Protein AF-A0A941Z3W5-F1 (afdb_monomer)

Mean predicted aligned error: 13.13 Å

Foldseek 3Di:
DPPDQWDDLVRLLVVLLVVLVVDADFLQRSLVVSLVRGVVSGPPVVVPDDPDDDDDPDDDDDDDDDDDDDDDDDDDDDDDDDDDPDPPPPCVSVVSSVSSVVSSVVCVVVVSHDVVRVLVVLCVVLLLQAALQVSQVVQVVSVDGDDPVVSVVSVVCRLVSLLVNLCVVPVAQDPDPVVNVVSLVVRVVRVHDNVSSVVSNVVRVVCVVVVD

Solvent-accessible surface area (backbone atoms only — not comparable to full-atom values): 13121 Å² total; per-residue (Å²): 133,82,79,67,65,51,68,51,72,68,58,51,50,58,52,51,52,59,50,53,75,74,44,80,48,35,66,52,55,50,48,54,51,52,51,53,53,35,62,71,54,33,57,74,83,76,71,79,73,78,83,81,78,79,82,76,86,79,83,88,76,90,81,83,82,90,81,82,87,82,90,83,87,87,87,85,87,82,90,81,89,85,75,83,81,68,82,76,90,75,60,62,69,61,53,54,50,52,55,50,50,57,50,49,53,50,35,38,75,70,65,73,42,44,54,65,61,25,51,54,55,49,46,71,71,37,61,88,74,39,23,66,59,40,53,45,57,55,34,47,77,41,80,38,79,73,54,69,69,59,50,51,56,50,56,75,48,41,46,61,51,51,36,54,53,42,35,76,75,60,71,56,76,54,88,53,68,72,57,32,52,52,55,51,50,54,43,45,78,32,20,40,52,72,65,46,52,53,50,32,47,53,50,50,54,49,51,58,65,77,74,106

Structure (mmCIF, N/CA/C/O backbone):
data_AF-A0A941Z3W5-F1
#
_entry.id   AF-A0A941Z3W5-F1
#
loop_
_atom_site.group_PDB
_atom_site.id
_atom_site.type_symbol
_atom_site.label_atom_id
_atom_site.label_alt_id
_atom_site.label_comp_id
_atom_site.label_asym_id
_atom_site.label_entity_id
_atom_site.label_seq_id
_atom_site.pdbx_PDB_ins_code
_atom_site.Cartn_x
_atom_site.Cartn_y
_atom_site.Cartn_z
_atom_site.occupancy
_atom_site.B_iso_or_equiv
_atom_site.auth_seq_id
_atom_site.auth_comp_id
_atom_site.auth_asym_id
_atom_site.auth_atom_id
_atom_site.pdbx_PDB_model_num
AT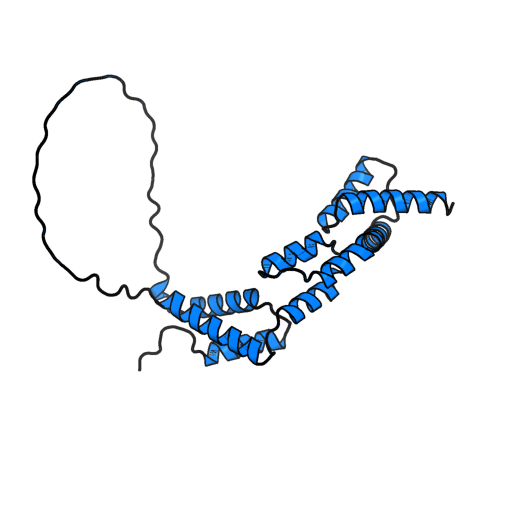OM 1 N N . MET A 1 1 ? 34.076 0.700 -33.602 1.00 39.75 1 MET A N 1
ATOM 2 C CA . MET A 1 1 ? 32.773 0.895 -32.930 1.00 39.75 1 MET A CA 1
ATOM 3 C C . MET A 1 1 ? 33.043 1.346 -31.506 1.00 39.75 1 MET A C 1
ATOM 5 O O . MET A 1 1 ? 33.583 0.562 -30.738 1.00 39.75 1 MET A O 1
ATOM 9 N N . LYS A 1 2 ? 32.787 2.619 -31.180 1.00 37.53 2 LYS A N 1
ATOM 10 C CA . LYS A 1 2 ? 32.868 3.102 -29.793 1.00 37.53 2 LYS A CA 1
ATOM 11 C C . LYS A 1 2 ? 31.700 2.473 -29.018 1.00 37.53 2 LYS A C 1
ATOM 13 O O . LYS A 1 2 ? 30.596 2.482 -29.563 1.00 37.53 2 LYS A O 1
ATOM 18 N N . PRO A 1 3 ? 31.904 1.896 -27.823 1.00 45.00 3 PRO A N 1
ATOM 19 C CA . PRO A 1 3 ? 30.780 1.467 -27.009 1.00 45.00 3 PRO A CA 1
ATOM 20 C C . PRO A 1 3 ? 30.008 2.725 -26.611 1.00 45.00 3 PRO A C 1
ATOM 22 O O . PRO A 1 3 ? 30.567 3.634 -25.999 1.00 45.00 3 PRO A O 1
ATOM 25 N N . SER A 1 4 ? 28.749 2.804 -27.031 1.00 53.12 4 SER A N 1
ATOM 26 C CA . SER A 1 4 ? 27.789 3.789 -26.543 1.00 53.12 4 SER A CA 1
ATOM 27 C C . SER A 1 4 ? 27.845 3.772 -25.017 1.00 53.12 4 SER A C 1
ATOM 29 O O . SER A 1 4 ? 27.804 2.696 -24.421 1.00 53.12 4 SER A O 1
ATOM 31 N N . GLY A 1 5 ? 28.002 4.938 -24.394 1.00 56.50 5 GLY A N 1
ATOM 32 C CA . GLY A 1 5 ? 28.231 5.100 -22.955 1.00 56.50 5 GLY A CA 1
ATOM 33 C C . GLY A 1 5 ? 27.022 4.769 -22.073 1.00 56.50 5 GLY A C 1
ATOM 34 O O . GLY A 1 5 ? 26.783 5.473 -21.105 1.00 56.50 5 GLY A O 1
ATOM 35 N N . GLY A 1 6 ? 26.253 3.728 -22.397 1.00 67.38 6 GLY A N 1
ATOM 36 C CA . GLY A 1 6 ? 25.048 3.312 -21.685 1.00 67.38 6 GLY A CA 1
ATOM 37 C C . GLY A 1 6 ? 24.833 1.797 -21.736 1.00 67.38 6 GLY A C 1
ATOM 38 O O . GLY A 1 6 ? 25.537 1.058 -22.431 1.00 67.38 6 GLY A O 1
ATOM 39 N N . LEU A 1 7 ? 23.855 1.306 -20.971 1.00 79.81 7 LEU A N 1
ATOM 40 C CA . LEU A 1 7 ? 23.517 -0.120 -20.954 1.00 79.81 7 LEU A CA 1
ATOM 41 C C . LEU A 1 7 ? 22.879 -0.551 -22.272 1.00 79.81 7 LEU A C 1
ATOM 43 O O . LEU A 1 7 ? 21.896 0.026 -22.725 1.00 79.81 7 LEU A O 1
ATOM 47 N N . SER A 1 8 ? 23.356 -1.662 -22.828 1.00 88.31 8 SER A N 1
ATOM 48 C CA . SER A 1 8 ? 22.686 -2.295 -23.964 1.00 88.31 8 SER A CA 1
ATOM 49 C C . SER A 1 8 ? 21.298 -2.829 -23.580 1.00 88.31 8 SER A C 1
ATOM 51 O O . SER A 1 8 ? 21.049 -3.245 -22.442 1.00 88.31 8 SER A O 1
ATOM 53 N N . ARG A 1 9 ? 20.400 -2.928 -24.568 1.00 88.38 9 ARG A N 1
ATOM 54 C CA . ARG A 1 9 ? 19.061 -3.527 -24.414 1.00 88.38 9 ARG A CA 1
ATOM 55 C C . ARG A 1 9 ? 19.102 -4.917 -23.766 1.00 88.38 9 ARG A C 1
ATOM 57 O O . ARG A 1 9 ? 18.281 -5.215 -22.902 1.00 88.38 9 ARG A O 1
ATOM 64 N N . LEU A 1 10 ? 20.074 -5.750 -24.147 1.00 90.38 10 LEU A N 1
ATOM 65 C CA . LEU A 1 10 ? 20.259 -7.090 -23.577 1.00 90.38 10 LEU A CA 1
ATOM 66 C C . LEU A 1 10 ? 20.617 -7.033 -22.084 1.00 90.38 10 LEU A C 1
ATOM 68 O O . LEU A 1 10 ? 20.105 -7.826 -21.295 1.00 90.38 10 LEU A O 1
ATOM 72 N N . GLN A 1 11 ? 21.444 -6.069 -21.668 1.00 91.38 11 GLN A N 1
ATOM 73 C CA . GLN A 1 11 ? 21.790 -5.873 -20.256 1.00 91.38 11 GLN A CA 1
ATOM 74 C C . GLN A 1 11 ? 20.595 -5.377 -19.429 1.00 91.38 11 GLN A C 1
ATOM 76 O O . GLN A 1 11 ? 20.405 -5.844 -18.301 1.00 91.38 11 GLN A O 1
ATOM 81 N N . LEU A 1 12 ? 19.772 -4.474 -19.979 1.00 93.12 12 LEU A N 1
ATOM 82 C CA . LEU A 1 12 ? 18.521 -4.031 -19.349 1.00 93.12 12 LEU A CA 1
ATOM 83 C C . LEU A 1 12 ? 17.534 -5.196 -19.194 1.00 93.12 12 LEU A C 1
ATOM 85 O O . LEU A 1 12 ? 17.011 -5.414 -18.101 1.00 93.12 12 LEU A O 1
ATOM 89 N N . GLN A 1 13 ? 17.349 -5.998 -20.246 1.00 94.75 13 GLN A N 1
ATOM 90 C CA . GLN A 1 13 ? 16.472 -7.168 -20.219 1.00 94.75 13 GLN A CA 1
ATOM 91 C C . GLN A 1 13 ? 16.934 -8.201 -19.184 1.00 94.75 13 GLN A C 1
ATOM 93 O O . GLN A 1 13 ? 16.138 -8.638 -18.354 1.00 94.75 13 GLN A O 1
ATOM 98 N N . ALA A 1 14 ? 18.225 -8.545 -19.159 1.00 95.06 14 ALA A N 1
ATOM 99 C CA . ALA A 1 14 ? 18.764 -9.483 -18.177 1.00 95.06 14 ALA A CA 1
ATOM 100 C C . ALA A 1 14 ? 18.564 -8.994 -16.730 1.00 95.06 14 ALA A C 1
ATOM 102 O O . ALA A 1 14 ? 18.294 -9.794 -15.835 1.00 95.06 14 ALA A O 1
ATOM 103 N N . ARG A 1 15 ? 18.682 -7.681 -16.480 1.00 95.88 15 ARG A N 1
ATOM 104 C CA . ARG A 1 15 ? 18.385 -7.078 -15.168 1.00 95.88 15 ARG A CA 1
ATOM 105 C C . ARG A 1 15 ? 16.904 -7.171 -14.815 1.00 95.88 15 ARG A C 1
ATOM 107 O O . ARG A 1 15 ? 16.589 -7.608 -13.710 1.00 95.88 15 ARG A O 1
ATOM 114 N N . ALA A 1 16 ? 16.021 -6.808 -15.743 1.00 96.50 16 ALA A N 1
ATOM 115 C CA . ALA A 1 16 ? 14.577 -6.862 -15.537 1.00 96.50 16 ALA A CA 1
ATOM 116 C C . ALA A 1 16 ? 14.110 -8.280 -15.179 1.00 96.50 16 ALA A C 1
ATOM 118 O O . ALA A 1 16 ? 13.429 -8.466 -14.172 1.00 96.50 16 ALA A O 1
ATOM 119 N N . LEU A 1 17 ? 14.557 -9.287 -15.936 1.00 97.06 17 LEU A N 1
ATOM 120 C CA . LEU A 1 17 ? 14.211 -10.689 -15.687 1.00 97.06 17 LEU A CA 1
ATOM 121 C C . LEU A 1 17 ? 14.692 -11.174 -14.314 1.00 97.06 17 LEU A C 1
ATOM 123 O O . LEU A 1 17 ? 13.946 -11.852 -13.613 1.00 97.06 17 LEU A O 1
ATOM 127 N N . ARG A 1 18 ? 15.895 -10.776 -13.872 1.00 97.00 18 ARG A N 1
ATOM 128 C CA . ARG A 1 18 ? 16.380 -11.115 -12.521 1.00 97.00 18 ARG A CA 1
ATOM 129 C C . ARG A 1 18 ? 15.506 -10.544 -11.409 1.00 97.00 18 ARG A C 1
ATOM 131 O O . ARG A 1 18 ? 15.395 -11.174 -10.362 1.00 97.00 18 ARG A O 1
ATOM 138 N N . TRP A 1 19 ? 14.935 -9.355 -11.592 1.00 96.25 19 TRP A N 1
ATOM 139 C CA . TRP A 1 19 ? 14.027 -8.761 -10.609 1.00 96.25 19 TRP A CA 1
ATOM 140 C C . TRP A 1 19 ? 12.652 -9.430 -10.630 1.00 96.25 19 TRP A C 1
ATOM 142 O O . TRP A 1 19 ? 12.163 -9.830 -9.575 1.00 96.25 19 TRP A O 1
ATOM 152 N N . LEU A 1 20 ? 12.080 -9.630 -11.820 1.00 96.25 20 LEU A N 1
ATOM 153 C CA . LEU A 1 20 ? 10.784 -10.294 -11.992 1.00 96.25 20 LEU A CA 1
ATOM 154 C C . LEU A 1 20 ? 10.786 -11.740 -11.478 1.00 96.25 20 LEU A C 1
ATOM 156 O O . LEU A 1 20 ? 9.781 -12.198 -10.950 1.00 96.25 20 LEU A O 1
ATOM 160 N N . ALA A 1 21 ? 11.924 -12.435 -11.546 1.00 95.88 21 ALA A N 1
ATOM 161 C CA . ALA A 1 21 ? 12.066 -13.780 -10.991 1.00 95.88 21 ALA A CA 1
ATOM 162 C C . ALA A 1 21 ? 11.955 -13.839 -9.455 1.00 95.88 21 ALA A C 1
ATOM 164 O O . ALA A 1 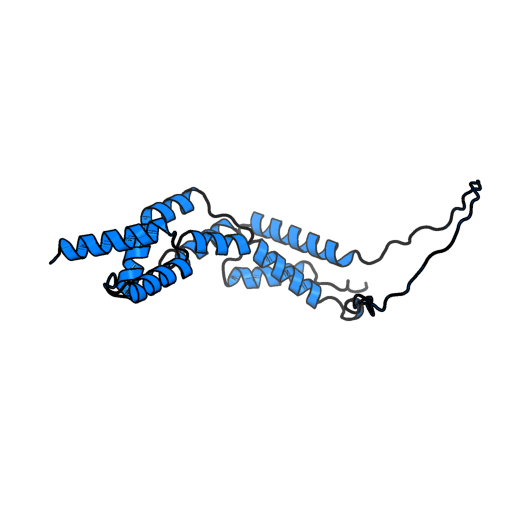21 ? 11.712 -14.906 -8.900 1.00 95.88 21 ALA A O 1
ATOM 165 N N . GLN A 1 22 ? 12.164 -12.720 -8.753 1.00 94.31 22 GLN A N 1
ATOM 166 C CA . GLN A 1 22 ? 12.165 -12.687 -7.287 1.00 94.31 22 GLN A CA 1
ATOM 167 C C . GLN A 1 22 ? 10.812 -12.281 -6.706 1.00 94.31 22 GLN A C 1
ATOM 169 O O . GLN A 1 22 ? 10.442 -12.754 -5.630 1.00 94.31 22 GLN A O 1
ATOM 174 N N . ARG A 1 23 ? 10.105 -11.349 -7.357 1.00 94.25 23 ARG A N 1
ATOM 175 C CA . ARG A 1 23 ? 8.816 -10.828 -6.887 1.00 94.25 23 ARG A CA 1
ATOM 176 C C . ARG A 1 23 ? 8.054 -10.092 -7.983 1.00 94.25 23 ARG A C 1
ATOM 178 O O . ARG A 1 23 ? 8.637 -9.627 -8.958 1.00 94.25 23 ARG A O 1
ATOM 185 N N . GLU A 1 24 ? 6.768 -9.865 -7.726 1.00 95.06 24 GLU A N 1
ATOM 186 C CA . GLU A 1 24 ? 5.954 -8.950 -8.525 1.00 95.06 24 GLU A CA 1
ATOM 187 C C . GLU A 1 24 ? 6.460 -7.503 -8.396 1.00 95.06 24 GLU A C 1
ATOM 189 O O . GLU A 1 24 ? 6.711 -6.997 -7.290 1.00 95.06 24 GLU A O 1
ATOM 194 N N . HIS A 1 25 ? 6.551 -6.825 -9.538 1.00 96.56 25 HIS A N 1
ATOM 195 C CA . HIS A 1 25 ? 6.930 -5.421 -9.673 1.00 96.56 25 HIS A CA 1
ATOM 196 C C . HIS A 1 25 ? 5.839 -4.656 -10.420 1.00 96.56 25 HIS A C 1
ATOM 198 O O . HIS A 1 25 ? 5.245 -5.205 -11.344 1.00 96.56 25 HIS A O 1
ATOM 204 N N . SER A 1 26 ? 5.601 -3.394 -10.048 1.00 97.44 26 SER A N 1
ATOM 205 C CA . SER A 1 26 ? 4.800 -2.502 -10.892 1.00 97.44 26 SER A CA 1
ATOM 206 C C . SER A 1 26 ? 5.645 -1.984 -12.050 1.00 97.44 26 SER A C 1
ATOM 208 O O . SER A 1 26 ? 6.875 -1.885 -11.932 1.00 97.44 26 SER A O 1
ATOM 210 N N . ARG A 1 27 ? 4.997 -1.584 -13.148 1.00 97.69 27 ARG A N 1
ATOM 211 C CA . ARG A 1 27 ? 5.673 -0.928 -14.276 1.00 97.69 27 ARG A CA 1
ATOM 212 C C . ARG A 1 27 ? 6.490 0.272 -13.813 1.00 97.69 27 ARG A C 1
ATOM 214 O O . ARG A 1 27 ? 7.664 0.383 -14.161 1.00 97.69 27 ARG A O 1
ATOM 221 N N . HIS A 1 28 ? 5.905 1.119 -12.970 1.00 97.62 28 HIS A N 1
ATOM 222 C CA . HIS A 1 28 ? 6.576 2.297 -12.423 1.00 97.62 28 HIS A CA 1
ATOM 223 C C . HIS A 1 28 ? 7.830 1.942 -11.605 1.00 97.62 28 HIS A C 1
ATOM 225 O O . HIS A 1 28 ? 8.889 2.538 -11.801 1.00 97.62 28 HIS A O 1
ATOM 231 N N . GLU A 1 29 ? 7.745 0.939 -10.720 1.00 96.88 29 GLU A N 1
ATOM 232 C CA . GLU A 1 29 ? 8.889 0.507 -9.906 1.00 96.88 29 GLU A CA 1
ATOM 233 C C . GLU A 1 29 ? 10.020 -0.038 -10.787 1.00 96.88 29 GLU A C 1
ATOM 235 O O . GLU A 1 29 ? 11.193 0.282 -10.570 1.00 96.88 29 GLU A O 1
ATOM 240 N N . LEU A 1 30 ? 9.676 -0.864 -11.778 1.00 97.00 30 LEU A N 1
ATOM 241 C CA . LEU A 1 30 ? 10.653 -1.474 -12.669 1.00 97.00 30 LEU A CA 1
ATOM 242 C C . LEU A 1 30 ? 11.317 -0.425 -13.573 1.00 97.00 30 LEU A C 1
ATOM 244 O O . LEU A 1 30 ? 12.540 -0.440 -13.712 1.00 97.00 30 LEU A O 1
ATOM 248 N N . ARG A 1 31 ? 10.541 0.536 -14.094 1.00 97.12 31 ARG A N 1
ATOM 249 C CA . ARG A 1 31 ? 11.038 1.683 -14.866 1.00 97.12 31 ARG A CA 1
ATOM 250 C C . ARG A 1 31 ? 12.061 2.490 -14.077 1.00 97.12 31 ARG A C 1
ATOM 252 O O . ARG A 1 31 ? 13.187 2.663 -14.536 1.00 97.12 31 ARG A O 1
ATOM 259 N N . ALA A 1 32 ? 11.703 2.923 -12.867 1.00 95.81 32 ALA A N 1
ATOM 260 C CA . ALA A 1 32 ? 12.582 3.723 -12.016 1.00 95.81 32 ALA A CA 1
ATOM 261 C C . ALA A 1 32 ? 13.903 2.998 -11.709 1.00 95.81 32 ALA A C 1
ATOM 263 O O . ALA A 1 32 ? 14.979 3.596 -11.732 1.00 95.81 32 ALA A O 1
ATOM 264 N N . LYS A 1 33 ? 13.842 1.684 -11.467 1.00 95.56 33 LYS A N 1
ATOM 265 C CA . LYS A 1 33 ? 15.033 0.863 -11.223 1.00 95.56 33 LYS A CA 1
ATOM 266 C C . LYS A 1 33 ? 15.924 0.716 -12.451 1.00 95.56 33 LYS A C 1
ATOM 268 O O . LYS A 1 33 ? 17.145 0.780 -12.312 1.00 95.56 33 LYS A O 1
ATOM 273 N N . LEU A 1 34 ? 15.338 0.497 -13.627 1.00 95.44 34 LEU A N 1
ATOM 274 C CA . LEU A 1 34 ? 16.088 0.369 -14.877 1.00 95.44 34 LEU A CA 1
ATOM 275 C C . LEU A 1 34 ? 16.751 1.693 -15.262 1.00 95.44 34 LEU A C 1
ATOM 277 O O . LEU A 1 34 ? 17.939 1.689 -15.565 1.00 95.44 34 LEU A O 1
ATOM 281 N N . LEU A 1 35 ? 16.033 2.813 -15.141 1.00 94.00 35 LEU A N 1
ATOM 282 C CA . LEU A 1 35 ? 16.574 4.156 -15.368 1.00 94.00 35 LEU A CA 1
ATOM 283 C C . LEU A 1 35 ? 17.727 4.479 -14.418 1.00 94.00 35 LEU A C 1
ATOM 285 O O . LEU A 1 35 ? 18.791 4.900 -14.858 1.00 94.00 35 LEU A O 1
ATOM 289 N N . ARG A 1 36 ? 17.568 4.196 -13.118 1.00 92.25 36 ARG A N 1
ATOM 290 C CA . ARG A 1 36 ? 18.656 4.369 -12.145 1.00 92.25 36 ARG A CA 1
ATOM 291 C C . ARG A 1 36 ? 19.875 3.515 -12.494 1.00 92.25 36 ARG A C 1
ATOM 293 O O . ARG A 1 36 ? 21.005 3.956 -12.312 1.00 92.25 36 ARG A O 1
ATOM 300 N N . ALA A 1 37 ? 19.661 2.289 -12.971 1.00 89.62 37 ALA A N 1
ATOM 301 C CA . ALA A 1 37 ? 20.749 1.408 -13.375 1.00 89.62 37 ALA A CA 1
ATOM 302 C C . ALA A 1 37 ? 21.443 1.879 -14.664 1.00 89.62 37 ALA A C 1
ATOM 304 O O . ALA A 1 37 ? 22.651 1.681 -14.778 1.00 89.62 37 ALA A O 1
ATOM 305 N N . ALA A 1 38 ? 20.700 2.465 -15.609 1.00 88.38 38 ALA A N 1
ATOM 306 C CA . ALA A 1 38 ? 21.239 3.068 -16.827 1.00 88.38 38 ALA A CA 1
ATOM 307 C C . ALA A 1 38 ? 22.083 4.305 -16.501 1.00 88.38 38 ALA A C 1
ATOM 309 O O . ALA A 1 38 ? 23.256 4.339 -16.859 1.00 88.38 38 ALA A O 1
ATOM 310 N N . ALA A 1 39 ? 21.548 5.223 -15.690 1.00 85.50 39 ALA A N 1
ATOM 311 C CA . ALA A 1 39 ? 22.267 6.410 -15.230 1.00 85.50 39 ALA A CA 1
ATOM 312 C C . ALA A 1 39 ? 23.554 6.059 -14.463 1.00 85.50 39 ALA A C 1
ATOM 314 O O . ALA A 1 39 ? 24.592 6.668 -14.681 1.00 85.50 39 ALA A O 1
ATOM 315 N N . ALA A 1 40 ? 23.528 5.029 -13.609 1.00 84.56 40 ALA A N 1
ATOM 316 C CA . ALA A 1 40 ? 24.718 4.579 -12.879 1.00 84.56 40 ALA A CA 1
ATOM 317 C C . ALA A 1 40 ? 25.788 3.912 -13.767 1.00 84.56 40 ALA A C 1
ATOM 319 O O . ALA A 1 40 ? 26.920 3.733 -13.325 1.00 84.56 40 ALA A O 1
ATOM 320 N N . ALA A 1 41 ? 25.426 3.483 -14.977 1.00 77.69 41 ALA A N 1
ATOM 321 C CA . ALA A 1 41 ? 26.351 2.908 -15.949 1.00 77.69 41 ALA A CA 1
ATOM 322 C C . ALA A 1 41 ? 26.878 3.948 -16.951 1.00 77.69 41 ALA A C 1
ATOM 324 O O . ALA A 1 41 ? 27.794 3.625 -17.710 1.00 77.69 41 ALA A O 1
ATOM 325 N N . ALA A 1 42 ? 26.313 5.161 -16.955 1.00 68.62 42 ALA A N 1
ATOM 326 C CA . ALA A 1 42 ? 26.804 6.261 -17.766 1.00 68.62 42 ALA A CA 1
ATOM 327 C C . ALA A 1 42 ? 28.222 6.658 -17.316 1.00 68.62 42 ALA A C 1
ATOM 329 O O . ALA A 1 42 ? 28.531 6.607 -16.119 1.00 68.62 42 ALA A O 1
ATOM 330 N N . PRO A 1 43 ? 29.120 7.022 -18.248 1.00 61.84 43 PRO A N 1
ATOM 331 C CA . PRO A 1 43 ? 30.471 7.426 -17.898 1.00 61.84 43 PRO A CA 1
ATOM 332 C C . PRO A 1 43 ? 30.434 8.645 -16.970 1.00 61.84 43 PRO A C 1
ATOM 334 O O . PRO A 1 43 ? 29.776 9.642 -17.256 1.00 61.84 43 PRO A O 1
ATOM 337 N N . ILE A 1 44 ? 31.204 8.571 -15.880 1.00 56.50 44 ILE A N 1
ATOM 338 C CA . ILE A 1 44 ? 31.279 9.569 -14.793 1.00 56.50 44 ILE A CA 1
ATOM 339 C C . ILE A 1 44 ? 31.589 10.989 -15.321 1.00 56.50 44 ILE A C 1
ATOM 341 O O . ILE A 1 44 ? 31.235 11.976 -14.683 1.00 56.50 44 ILE A O 1
ATOM 345 N N . ALA A 1 45 ? 32.181 11.101 -16.517 1.00 53.78 45 ALA A N 1
ATOM 346 C CA . ALA A 1 45 ? 32.469 12.367 -17.193 1.00 53.78 45 ALA A CA 1
ATOM 347 C C . ALA A 1 45 ? 31.225 13.239 -17.476 1.00 53.78 45 ALA A C 1
ATOM 349 O O . ALA A 1 45 ? 31.362 14.454 -17.546 1.00 53.78 45 ALA A O 1
ATOM 350 N N . ALA A 1 46 ? 30.025 12.657 -17.595 1.00 51.59 46 ALA A N 1
ATOM 351 C CA . ALA A 1 46 ? 28.783 13.399 -17.851 1.00 51.59 46 ALA A CA 1
ATOM 352 C C . ALA A 1 46 ? 28.072 13.899 -16.572 1.00 51.59 46 ALA A C 1
ATOM 354 O O . ALA A 1 46 ? 27.091 14.629 -16.661 1.00 51.59 46 ALA A O 1
ATOM 355 N N . CYS A 1 47 ? 28.536 13.521 -15.373 1.00 45.06 47 CYS A N 1
ATOM 356 C CA . CYS A 1 47 ? 27.888 13.890 -14.104 1.00 45.06 47 CYS A CA 1
ATOM 357 C C . CYS A 1 47 ? 28.434 15.180 -13.460 1.00 45.06 47 CYS A C 1
ATOM 359 O O . CYS A 1 47 ? 28.021 15.522 -12.354 1.00 45.06 47 CYS A O 1
ATOM 361 N N . ALA A 1 48 ? 29.334 15.909 -14.126 1.00 49.00 48 ALA A N 1
ATOM 362 C CA . ALA A 1 48 ? 29.843 17.198 -13.658 1.00 49.00 48 ALA A CA 1
ATOM 363 C C . ALA A 1 48 ? 29.047 18.371 -14.263 1.00 49.00 48 ALA A C 1
ATOM 365 O O . ALA A 1 48 ? 29.560 19.129 -15.078 1.00 49.00 48 ALA A O 1
ATOM 366 N N . HIS A 1 49 ? 27.792 18.534 -13.844 1.00 42.69 49 HIS A N 1
ATOM 367 C CA . HIS A 1 49 ? 27.106 19.825 -13.923 1.00 42.69 49 HIS A CA 1
ATOM 368 C C . HIS A 1 49 ? 26.526 20.136 -12.544 1.00 42.69 49 HIS A C 1
ATOM 370 O O . HIS A 1 49 ? 25.506 19.580 -12.138 1.00 42.69 49 HIS A O 1
ATOM 376 N N . VAL A 1 50 ? 27.240 20.973 -11.793 1.00 37.91 50 VAL A N 1
ATOM 377 C CA . VAL A 1 50 ? 26.718 21.609 -10.581 1.00 37.91 50 VAL A CA 1
ATOM 378 C C . VAL A 1 50 ? 25.906 22.814 -11.061 1.00 37.91 50 VAL A C 1
ATOM 380 O O . VAL A 1 50 ? 26.472 23.635 -11.787 1.00 37.91 50 VAL A O 1
ATOM 383 N N . PRO A 1 51 ? 24.611 22.942 -10.724 1.00 39.47 51 PRO A N 1
ATOM 384 C CA . PRO A 1 51 ? 23.898 24.179 -10.995 1.00 39.47 51 PRO A CA 1
ATOM 385 C C . PRO A 1 51 ? 24.546 25.277 -10.149 1.00 39.47 51 PRO A C 1
ATOM 387 O O . PRO A 1 51 ? 24.657 25.141 -8.933 1.00 39.47 51 PRO A O 1
ATOM 390 N N . ALA A 1 52 ? 25.024 26.329 -10.813 1.00 35.38 52 ALA A N 1
ATOM 391 C CA . ALA A 1 52 ? 25.530 27.522 -10.157 1.00 35.38 52 ALA A CA 1
ATOM 392 C C . ALA A 1 52 ? 24.403 28.127 -9.311 1.00 35.38 52 ALA A C 1
ATOM 394 O O . ALA A 1 52 ? 23.405 28.617 -9.841 1.00 35.38 52 ALA A O 1
ATOM 395 N N . GLU A 1 53 ? 24.552 28.041 -7.994 1.00 35.47 53 GLU A N 1
ATOM 396 C CA . GLU A 1 53 ? 23.784 28.838 -7.052 1.00 35.47 53 GLU A CA 1
ATOM 397 C C . GLU A 1 53 ? 24.163 30.301 -7.305 1.00 35.47 53 GLU A C 1
ATOM 399 O O . GLU A 1 53 ? 25.311 30.701 -7.127 1.00 35.47 53 GLU A O 1
ATOM 404 N N . ALA A 1 54 ? 23.208 31.081 -7.813 1.00 36.66 54 ALA A N 1
ATOM 405 C CA . ALA A 1 54 ? 23.308 32.528 -7.815 1.00 36.66 54 ALA A CA 1
ATOM 406 C C . ALA A 1 54 ? 23.106 32.992 -6.370 1.00 36.66 54 ALA A C 1
ATOM 408 O O . ALA A 1 54 ? 21.991 32.961 -5.845 1.00 36.66 54 ALA A O 1
ATOM 409 N N . GLU A 1 55 ? 24.211 33.363 -5.734 1.00 38.28 55 GLU A N 1
ATOM 410 C CA . GLU A 1 55 ? 24.243 34.133 -4.499 1.00 38.28 55 GLU A CA 1
ATOM 411 C C . GLU A 1 55 ? 23.409 35.408 -4.694 1.00 38.28 55 GLU A C 1
ATOM 413 O O . GLU A 1 55 ? 23.684 36.229 -5.570 1.00 38.28 55 GLU A O 1
ATOM 418 N N . ALA A 1 56 ? 22.351 35.546 -3.899 1.00 36.19 56 ALA A N 1
ATOM 419 C CA . ALA A 1 56 ? 21.680 36.813 -3.675 1.00 36.19 56 ALA A CA 1
ATOM 420 C C . ALA A 1 56 ? 22.046 37.255 -2.257 1.00 36.19 56 ALA A C 1
ATOM 422 O O . ALA A 1 56 ? 21.374 36.884 -1.293 1.00 36.19 56 ALA A O 1
ATOM 423 N N . ASP A 1 57 ? 23.135 38.015 -2.148 1.00 31.19 57 ASP A N 1
ATOM 424 C CA . ASP A 1 57 ? 23.380 38.870 -0.993 1.00 31.19 57 ASP A CA 1
ATOM 425 C C . ASP A 1 57 ? 22.265 39.919 -0.948 1.00 31.19 57 ASP A C 1
ATOM 427 O O . ASP A 1 57 ? 22.140 40.777 -1.824 1.00 31.19 57 ASP A O 1
ATOM 431 N N . ALA A 1 58 ? 21.411 39.800 0.062 1.00 35.53 58 ALA A N 1
ATOM 432 C CA . ALA A 1 58 ? 20.429 40.803 0.429 1.00 35.53 58 ALA A CA 1
ATOM 433 C C . ALA A 1 58 ? 20.904 41.479 1.719 1.00 35.53 58 ALA A C 1
ATOM 435 O O . ALA A 1 58 ? 20.416 41.160 2.802 1.00 35.53 58 ALA A O 1
ATOM 436 N N . ASP A 1 59 ? 21.849 42.409 1.587 1.00 32.22 59 ASP A N 1
ATOM 437 C CA . ASP A 1 59 ? 22.037 43.476 2.568 1.00 32.22 59 ASP A CA 1
ATOM 438 C C . ASP A 1 59 ? 21.062 44.604 2.216 1.00 32.22 59 ASP A C 1
ATOM 440 O O . ASP A 1 59 ? 21.178 45.282 1.195 1.00 32.22 59 ASP A O 1
ATOM 444 N N . ALA A 1 60 ? 20.037 44.742 3.053 1.00 35.97 60 ALA A N 1
ATOM 445 C CA . ALA A 1 60 ? 19.101 45.848 3.027 1.00 35.97 60 ALA A CA 1
ATOM 446 C C . ALA A 1 60 ? 19.596 46.916 4.005 1.00 35.97 60 ALA A C 1
ATOM 448 O O . ALA A 1 60 ? 19.307 46.833 5.197 1.00 35.97 60 ALA A O 1
ATOM 449 N N . ASP A 1 61 ? 20.293 47.921 3.482 1.00 31.33 61 ASP A 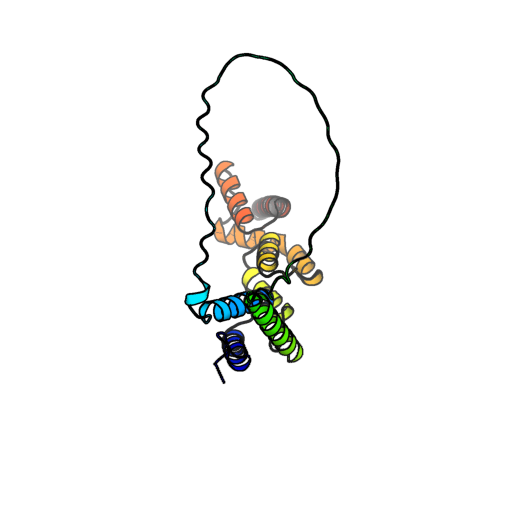N 1
ATOM 450 C CA . ASP A 1 61 ? 20.393 49.229 4.121 1.00 31.33 61 ASP A CA 1
ATOM 451 C C . ASP A 1 61 ? 19.779 50.284 3.198 1.00 31.33 61 ASP A C 1
ATOM 453 O O . ASP A 1 61 ? 19.981 50.305 1.984 1.00 31.33 61 ASP A O 1
ATOM 457 N N . ALA A 1 62 ? 18.908 51.079 3.808 1.00 34.53 62 ALA A N 1
ATOM 458 C CA . ALA A 1 62 ? 18.053 52.064 3.180 1.00 34.53 62 ALA A CA 1
ATOM 459 C C . ALA A 1 62 ? 18.856 53.281 2.721 1.00 34.53 62 ALA A C 1
ATOM 461 O O . ALA A 1 62 ? 19.673 53.785 3.487 1.00 34.53 62 ALA A O 1
ATOM 462 N N . ASP A 1 63 ? 18.518 53.823 1.549 1.00 27.77 63 ASP A N 1
ATOM 463 C CA . ASP A 1 63 ? 18.875 55.196 1.216 1.00 27.77 63 ASP A CA 1
ATOM 464 C C . ASP A 1 63 ? 17.662 56.030 0.812 1.00 27.77 63 ASP A C 1
ATOM 466 O O . ASP A 1 63 ? 16.701 55.574 0.185 1.00 27.77 63 ASP A O 1
ATOM 470 N N . ALA A 1 64 ? 17.734 57.262 1.292 1.00 34.12 64 ALA A N 1
ATOM 471 C CA . ALA A 1 64 ? 16.774 58.328 1.162 1.00 34.12 64 ALA A CA 1
ATOM 472 C C . ALA A 1 64 ? 16.802 58.981 -0.230 1.00 34.12 64 ALA A C 1
ATOM 474 O O . ALA A 1 64 ? 17.786 58.918 -0.955 1.00 34.12 64 ALA A O 1
ATOM 475 N N . ASP A 1 65 ? 15.698 59.677 -0.494 1.00 27.34 65 ASP A N 1
ATOM 476 C CA . ASP A 1 65 ? 15.541 60.874 -1.325 1.00 27.34 65 ASP A CA 1
ATOM 477 C C . ASP A 1 65 ? 15.895 60.869 -2.829 1.00 27.34 65 ASP A C 1
ATOM 479 O O . ASP A 1 65 ? 17.039 60.818 -3.264 1.00 27.34 65 ASP A O 1
ATOM 483 N N . ALA A 1 66 ? 14.810 61.033 -3.596 1.00 34.53 66 ALA A N 1
ATOM 484 C CA . ALA A 1 66 ? 14.584 61.971 -4.698 1.00 34.53 66 ALA A CA 1
ATOM 485 C C . ALA A 1 66 ? 15.780 62.539 -5.492 1.00 34.53 66 ALA A C 1
ATOM 487 O O . ALA A 1 66 ? 16.590 63.287 -4.956 1.00 34.53 66 ALA A O 1
ATOM 488 N N . ALA A 1 67 ? 15.726 62.388 -6.823 1.00 31.25 67 ALA A N 1
ATOM 489 C CA . ALA A 1 67 ? 15.499 63.510 -7.749 1.00 31.25 67 ALA A CA 1
ATOM 490 C C . ALA A 1 67 ? 15.453 63.057 -9.225 1.00 31.25 67 ALA A C 1
ATOM 492 O O . ALA A 1 67 ? 16.249 62.233 -9.658 1.00 31.25 67 ALA A O 1
ATOM 493 N N . ASP A 1 68 ? 14.506 63.671 -9.938 1.00 29.62 68 ASP A N 1
ATOM 494 C CA . ASP A 1 68 ? 14.511 64.134 -11.333 1.00 29.62 68 ASP A CA 1
ATOM 495 C C . ASP A 1 68 ? 14.775 63.209 -12.544 1.00 29.62 68 ASP A C 1
ATOM 497 O O . ASP A 1 68 ? 15.807 62.565 -12.692 1.00 29.62 68 ASP A O 1
ATOM 501 N N . ALA A 1 69 ? 13.758 63.235 -13.424 1.00 34.94 69 ALA A N 1
ATOM 502 C CA . ALA A 1 69 ? 13.746 63.424 -14.887 1.00 34.94 69 ALA A CA 1
ATOM 503 C C . ALA A 1 69 ? 15.070 63.217 -15.669 1.00 34.94 69 ALA A C 1
ATOM 505 O O . ALA A 1 69 ? 16.128 63.684 -15.278 1.00 34.94 69 ALA A O 1
ATOM 506 N N . GLU A 1 70 ? 15.077 62.573 -16.839 1.00 37.75 70 GLU A N 1
ATOM 507 C CA . GLU A 1 70 ? 14.502 63.105 -18.085 1.00 37.75 70 GLU A CA 1
ATOM 508 C C . GLU A 1 70 ? 14.328 62.021 -19.176 1.00 37.75 70 GLU A C 1
ATOM 510 O O . GLU A 1 70 ? 15.104 61.074 -19.266 1.00 37.75 70 GLU A O 1
ATOM 515 N N . ASP A 1 71 ? 13.261 62.201 -19.960 1.00 26.88 71 ASP A N 1
ATOM 516 C CA . ASP A 1 71 ? 13.158 62.286 -21.431 1.00 26.88 71 ASP A CA 1
ATOM 517 C C . ASP A 1 71 ? 14.026 61.451 -22.412 1.00 26.88 71 ASP A C 1
ATOM 519 O O . ASP A 1 71 ? 15.205 61.167 -22.223 1.00 26.88 71 ASP A O 1
ATOM 523 N N . ALA A 1 72 ? 13.387 61.251 -23.571 1.00 34.75 72 ALA A N 1
ATOM 524 C CA . ALA A 1 72 ? 13.902 61.032 -24.922 1.00 34.75 72 ALA A CA 1
ATOM 525 C C . ALA A 1 72 ? 13.922 59.603 -25.505 1.00 34.75 72 ALA A C 1
ATOM 527 O O . ALA A 1 72 ? 14.595 58.675 -25.060 1.00 34.75 72 ALA A O 1
ATOM 528 N N . ALA A 1 73 ? 13.152 59.504 -26.591 1.00 34.09 73 ALA A N 1
ATOM 529 C CA . ALA A 1 73 ? 13.050 58.440 -27.580 1.00 34.09 73 ALA A CA 1
ATOM 530 C C . ALA A 1 73 ? 14.366 58.184 -28.341 1.00 34.09 73 ALA A C 1
ATOM 532 O O . ALA A 1 73 ? 15.195 59.082 -28.414 1.00 34.09 73 ALA A O 1
ATOM 533 N N . ASP A 1 74 ? 14.504 57.026 -29.002 1.00 29.30 74 ASP A N 1
ATOM 534 C CA . ASP A 1 74 ? 14.592 56.976 -30.474 1.00 29.30 74 ASP A CA 1
ATOM 535 C C . ASP A 1 74 ? 14.549 55.535 -31.031 1.00 29.30 74 ASP A C 1
ATOM 537 O O . ASP A 1 74 ? 14.683 54.534 -30.328 1.00 29.30 74 ASP A O 1
ATOM 541 N N . ASP A 1 75 ? 14.299 55.526 -32.331 1.00 29.80 75 ASP A N 1
ATOM 542 C CA . ASP A 1 75 ? 13.954 54.534 -33.334 1.00 29.80 75 ASP A CA 1
ATOM 543 C C . ASP A 1 75 ? 15.052 53.497 -33.691 1.00 29.80 75 ASP A C 1
ATOM 545 O O . ASP A 1 75 ? 16.211 53.574 -33.286 1.00 29.80 75 ASP A O 1
ATOM 549 N N . ALA A 1 76 ? 14.652 52.592 -34.590 1.00 31.20 76 ALA A N 1
ATOM 550 C CA . ALA A 1 76 ? 15.448 51.974 -35.654 1.00 31.20 76 ALA A CA 1
ATOM 551 C C . ALA A 1 76 ? 15.861 50.493 -35.543 1.00 31.20 76 ALA A C 1
ATOM 553 O O . ALA A 1 76 ? 16.650 50.025 -34.725 1.00 31.20 76 ALA A O 1
ATOM 554 N N . ALA A 1 77 ? 15.331 49.773 -36.532 1.00 32.09 77 ALA A N 1
ATOM 555 C CA . ALA A 1 77 ? 15.619 48.417 -36.956 1.00 32.09 77 ALA A CA 1
ATOM 556 C C . ALA A 1 77 ? 17.066 48.193 -37.434 1.00 32.09 77 ALA A C 1
ATOM 558 O O . ALA A 1 77 ? 17.682 49.081 -38.012 1.00 32.09 77 ALA A O 1
ATOM 559 N N . ALA A 1 78 ? 17.538 46.945 -37.358 1.00 29.88 78 ALA A N 1
ATOM 560 C CA . ALA A 1 78 ? 17.911 46.115 -38.516 1.00 29.88 78 ALA A CA 1
ATOM 561 C C . ALA A 1 78 ? 18.724 44.891 -38.065 1.00 29.88 78 ALA A C 1
ATOM 563 O O . ALA A 1 78 ? 19.498 44.933 -37.115 1.00 29.88 78 ALA A O 1
ATOM 564 N N . GLY A 1 79 ? 18.511 43.779 -38.770 1.00 34.84 79 GLY A N 1
ATOM 565 C CA . GLY A 1 79 ? 18.981 42.451 -38.395 1.00 34.84 79 GLY A CA 1
ATOM 566 C C . GLY A 1 79 ? 20.476 42.191 -38.555 1.00 34.84 79 GLY A C 1
ATOM 567 O O . GLY A 1 79 ? 21.219 42.987 -39.122 1.00 34.84 79 GLY A O 1
ATOM 568 N N . ARG A 1 80 ? 20.874 40.987 -38.133 1.00 33.31 80 ARG A N 1
ATOM 569 C CA . ARG A 1 80 ? 21.983 40.205 -38.694 1.00 33.31 80 ARG A CA 1
ATOM 570 C C . ARG A 1 80 ? 21.797 38.733 -38.329 1.00 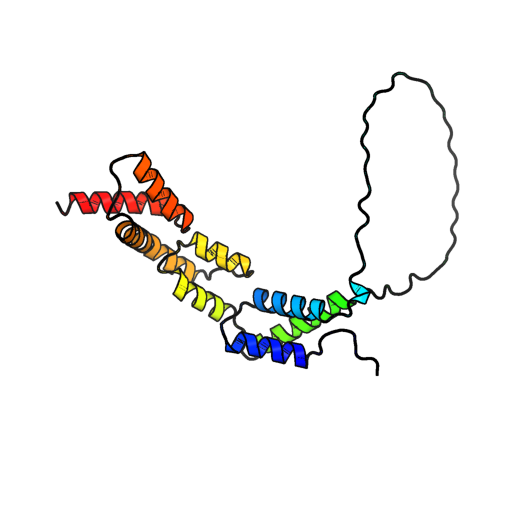33.31 80 ARG A C 1
ATOM 572 O O . ARG A 1 80 ? 21.544 38.385 -37.183 1.00 33.31 80 ARG A O 1
ATOM 579 N N . ALA A 1 81 ? 21.897 37.899 -39.355 1.00 38.75 81 ALA A N 1
ATOM 580 C CA . ALA A 1 81 ? 21.955 36.452 -39.275 1.00 38.75 81 ALA A CA 1
ATOM 581 C C . ALA A 1 81 ? 23.327 35.971 -38.769 1.00 38.75 81 ALA A C 1
ATOM 583 O O . ALA A 1 81 ? 24.343 36.629 -38.991 1.00 38.75 81 ALA A O 1
ATOM 584 N N . GLY A 1 82 ? 23.327 34.779 -38.170 1.00 29.86 82 GLY A N 1
ATOM 585 C CA . GLY A 1 82 ? 24.491 33.999 -37.730 1.00 29.86 82 GLY A CA 1
ATOM 586 C C . GLY A 1 82 ? 24.174 33.379 -36.369 1.00 29.86 82 GLY A C 1
ATOM 587 O O . GLY A 1 82 ? 23.760 34.090 -35.469 1.00 29.86 82 GLY A O 1
ATOM 588 N N . SER A 1 83 ? 24.253 32.084 -36.100 1.00 35.31 83 SER A N 1
ATOM 589 C CA . SER A 1 83 ? 24.771 30.898 -36.783 1.00 35.31 83 SER A CA 1
ATOM 590 C C . SER A 1 83 ? 23.966 29.697 -36.248 1.00 35.31 83 SER A C 1
ATOM 592 O O . SER A 1 83 ? 23.288 29.844 -35.227 1.00 35.31 83 SER A O 1
ATOM 594 N N . PRO A 1 84 ? 23.992 28.520 -36.898 1.00 39.84 84 PRO A N 1
ATOM 595 C CA . PRO A 1 84 ? 23.188 27.384 -36.469 1.00 39.84 84 PRO A CA 1
ATOM 596 C C . PRO A 1 84 ? 23.593 26.968 -35.054 1.00 39.84 84 PRO A C 1
ATOM 598 O O . PRO A 1 84 ? 24.763 26.687 -34.792 1.00 39.84 84 PRO A O 1
ATOM 601 N N . VAL A 1 85 ? 22.609 26.924 -34.157 1.00 37.97 85 VAL A N 1
ATOM 602 C CA . VAL A 1 85 ? 22.697 26.177 -32.903 1.00 37.97 85 VAL A CA 1
ATOM 603 C C . VAL A 1 85 ? 23.072 24.748 -33.296 1.00 37.97 85 VAL A C 1
ATOM 605 O O . VAL A 1 85 ? 22.273 24.037 -33.907 1.00 37.97 85 VAL A O 1
ATOM 608 N N . GLY A 1 86 ? 24.328 24.369 -33.049 1.00 33.94 86 GLY A N 1
ATOM 609 C CA . GLY A 1 86 ? 24.779 22.989 -33.195 1.00 33.94 86 GLY A CA 1
ATOM 610 C C . GLY A 1 86 ? 23.885 22.080 -32.350 1.00 33.94 86 GLY A C 1
ATOM 611 O O . GLY A 1 86 ? 23.353 22.543 -31.337 1.00 33.94 86 GLY A O 1
ATOM 612 N N . PRO A 1 87 ? 23.657 20.818 -32.753 1.00 42.12 87 PRO A N 1
ATOM 613 C CA . PRO A 1 87 ? 22.823 19.930 -31.965 1.00 42.12 87 PRO A CA 1
ATOM 614 C C . PRO A 1 87 ? 23.470 19.805 -30.587 1.00 42.12 87 PRO A C 1
ATOM 616 O O . PRO A 1 87 ? 24.606 19.354 -30.471 1.00 42.12 87 PRO A O 1
ATOM 619 N N . ALA A 1 88 ? 22.760 20.264 -29.560 1.00 40.19 88 ALA A N 1
ATOM 620 C CA . ALA A 1 88 ? 23.109 19.977 -28.185 1.00 40.19 88 ALA A CA 1
ATOM 621 C C . ALA A 1 88 ? 23.169 18.449 -28.042 1.00 40.19 88 ALA A C 1
ATOM 623 O O . ALA A 1 88 ? 22.147 17.765 -28.128 1.00 40.19 88 ALA A O 1
ATOM 624 N N . GLU A 1 89 ? 24.376 17.906 -27.884 1.00 42.25 89 GLU A N 1
ATOM 625 C CA . GLU A 1 89 ? 24.655 16.488 -27.636 1.00 42.25 89 GLU A CA 1
ATOM 626 C C . GLU A 1 89 ? 24.277 16.075 -26.194 1.00 42.25 89 GLU A C 1
ATOM 628 O O . GLU A 1 89 ? 24.983 15.301 -25.558 1.00 42.25 89 GLU A O 1
ATOM 633 N N . ASP A 1 90 ? 23.126 16.536 -25.692 1.00 44.81 90 ASP A N 1
ATOM 634 C CA . ASP A 1 90 ? 22.602 16.237 -24.348 1.00 44.81 90 ASP A CA 1
ATOM 635 C C . ASP A 1 90 ? 21.328 15.356 -24.388 1.00 44.81 90 ASP A C 1
ATOM 637 O O . ASP A 1 90 ? 20.555 15.299 -23.436 1.00 44.81 90 ASP A O 1
ATOM 641 N N . ALA A 1 91 ? 21.094 14.622 -25.485 1.00 52.12 91 ALA A N 1
ATOM 642 C CA . ALA A 1 91 ? 19.883 13.811 -25.718 1.00 52.12 91 ALA A CA 1
ATOM 643 C C . ALA A 1 91 ? 19.918 12.373 -25.138 1.00 52.12 91 ALA A C 1
ATOM 645 O O . ALA A 1 91 ? 19.010 11.570 -25.374 1.00 52.12 91 ALA A O 1
ATOM 646 N N . GLN A 1 92 ? 20.960 12.005 -24.386 1.00 57.03 92 GLN A N 1
ATOM 647 C CA . GLN A 1 92 ? 21.117 10.648 -23.845 1.00 57.03 92 GLN A CA 1
ATOM 648 C C . GLN A 1 92 ? 20.052 10.207 -22.806 1.00 57.03 92 GLN A C 1
ATOM 650 O O . GLN A 1 92 ? 19.659 9.036 -22.858 1.00 57.03 92 GLN A O 1
ATOM 655 N N . PRO A 1 93 ? 19.539 11.057 -21.885 1.00 60.38 93 PRO A N 1
ATOM 656 C CA . PRO A 1 93 ? 18.567 10.603 -20.883 1.00 60.38 93 PRO A CA 1
ATOM 657 C C . PRO A 1 93 ? 17.208 10.231 -21.495 1.00 60.38 93 PRO A C 1
ATOM 659 O O . PRO A 1 93 ? 16.566 9.280 -21.039 1.00 60.38 93 PRO A O 1
ATOM 662 N N . ASP A 1 94 ? 16.803 10.914 -22.566 1.00 70.50 94 ASP A N 1
ATOM 663 C CA . ASP A 1 94 ? 15.541 10.646 -23.260 1.00 70.50 94 ASP A CA 1
ATOM 664 C C . ASP A 1 94 ? 15.609 9.354 -24.090 1.00 70.50 94 ASP A C 1
ATOM 666 O O . ASP A 1 94 ? 14.649 8.577 -24.128 1.00 70.50 94 ASP A O 1
ATOM 670 N N . ALA A 1 95 ? 16.768 9.063 -24.693 1.00 75.00 95 ALA A N 1
ATOM 671 C CA . ALA A 1 95 ? 16.999 7.824 -25.436 1.00 75.00 95 ALA A CA 1
ATOM 672 C C . ALA A 1 95 ? 16.982 6.581 -24.525 1.00 75.00 95 ALA A C 1
ATOM 674 O O . ALA A 1 95 ? 16.363 5.566 -24.863 1.00 75.00 95 ALA A O 1
ATOM 675 N N . ASP A 1 96 ? 17.611 6.664 -23.348 1.00 82.38 96 ASP A N 1
ATOM 676 C CA . ASP A 1 96 ? 17.605 5.578 -22.363 1.00 82.38 96 ASP A CA 1
ATOM 677 C C . ASP A 1 96 ? 16.193 5.338 -21.806 1.00 82.38 96 ASP A C 1
ATOM 679 O O . ASP A 1 96 ? 15.772 4.188 -21.642 1.00 82.38 96 ASP A O 1
ATOM 683 N N . ALA A 1 97 ? 15.427 6.408 -21.567 1.00 89.69 97 ALA A N 1
ATOM 684 C CA . ALA A 1 97 ? 14.037 6.307 -21.139 1.00 89.69 97 ALA A CA 1
ATOM 685 C C . ALA A 1 97 ? 13.151 5.617 -22.179 1.00 89.69 97 ALA A C 1
ATOM 687 O O . ALA A 1 97 ? 12.442 4.669 -21.830 1.00 89.69 97 ALA A O 1
ATOM 688 N N . ALA A 1 98 ? 13.254 6.003 -23.452 1.00 90.94 98 ALA A N 1
ATOM 689 C CA . ALA A 1 98 ? 12.516 5.358 -24.535 1.00 90.94 98 ALA A CA 1
ATOM 690 C C . ALA A 1 98 ? 12.869 3.864 -24.673 1.00 90.94 98 ALA A C 1
ATOM 692 O O . ALA A 1 98 ? 11.985 3.022 -24.854 1.00 90.94 98 ALA A O 1
ATOM 693 N N . ALA A 1 99 ? 14.150 3.502 -24.533 1.00 91.31 99 ALA A N 1
ATOM 694 C CA . ALA A 1 99 ? 14.591 2.108 -24.581 1.00 91.31 99 ALA A CA 1
ATOM 695 C C . ALA A 1 99 ? 14.055 1.276 -23.402 1.00 91.31 99 ALA A C 1
ATOM 697 O O . ALA A 1 99 ? 13.679 0.111 -23.583 1.00 91.31 99 ALA A O 1
ATOM 698 N N . VAL A 1 100 ? 14.008 1.860 -22.199 1.00 95.44 100 VAL A N 1
ATOM 699 C CA . VAL A 1 100 ? 13.394 1.234 -21.021 1.00 95.44 100 VAL A CA 1
ATOM 700 C C . VAL A 1 100 ? 11.896 1.048 -21.237 1.00 95.44 100 VAL A C 1
ATOM 702 O O . VAL A 1 100 ? 11.397 -0.051 -21.010 1.00 95.44 100 VAL A O 1
ATOM 705 N N . ASP A 1 101 ? 11.189 2.071 -21.709 1.00 96.25 101 ASP A N 1
ATOM 706 C CA . ASP A 1 101 ? 9.743 2.004 -21.924 1.00 96.25 101 ASP A CA 1
ATOM 707 C C . ASP A 1 101 ? 9.372 0.936 -22.966 1.00 96.25 101 ASP A C 1
ATOM 709 O O . ASP A 1 101 ? 8.537 0.076 -22.682 1.00 96.25 101 ASP A O 1
ATOM 713 N N . ALA A 1 102 ? 10.098 0.862 -24.086 1.00 95.75 102 ALA A N 1
ATOM 714 C CA . ALA A 1 102 ? 9.901 -0.181 -25.096 1.00 95.75 102 ALA A CA 1
ATOM 715 C C . ALA A 1 102 ? 10.190 -1.604 -24.571 1.00 95.75 102 ALA A C 1
ATOM 717 O O . ALA A 1 102 ? 9.556 -2.580 -24.984 1.00 95.75 102 ALA A O 1
ATOM 718 N N . LEU A 1 103 ? 11.161 -1.760 -23.661 1.00 96.56 103 LEU A N 1
ATOM 719 C CA . LEU A 1 103 ? 11.400 -3.038 -22.986 1.00 96.56 103 LEU A CA 1
ATOM 720 C C . LEU A 1 103 ? 10.229 -3.402 -22.064 1.00 96.56 103 LEU A C 1
ATOM 722 O O . LEU A 1 103 ? 9.813 -4.560 -22.052 1.00 96.56 103 LEU A O 1
ATOM 726 N N . LEU A 1 104 ? 9.705 -2.442 -21.299 1.00 97.62 104 LEU A N 1
ATOM 727 C CA . LEU A 1 104 ? 8.576 -2.670 -20.395 1.00 97.62 104 LEU A CA 1
ATOM 728 C C . LEU A 1 104 ? 7.310 -3.059 -21.160 1.00 97.62 104 LEU A C 1
ATOM 730 O O . LEU A 1 104 ? 6.647 -4.008 -20.746 1.00 97.62 104 LEU A O 1
ATOM 734 N N . ASP A 1 105 ? 7.024 -2.407 -22.290 1.00 98.06 105 ASP A N 1
ATOM 735 C CA . ASP A 1 105 ? 5.897 -2.758 -23.165 1.00 98.06 105 ASP A CA 1
ATOM 736 C C . ASP A 1 105 ? 5.991 -4.214 -23.627 1.00 98.06 105 ASP A C 1
ATOM 738 O O . ASP A 1 105 ? 5.032 -4.980 -23.524 1.00 98.06 105 ASP A O 1
ATOM 742 N N . ARG A 1 106 ? 7.183 -4.638 -24.062 1.00 97.69 106 ARG A N 1
ATOM 743 C CA . ARG A 1 106 ? 7.429 -6.027 -24.458 1.00 97.69 106 ARG A CA 1
ATOM 744 C C . ARG A 1 106 ? 7.224 -7.001 -23.295 1.00 97.69 106 ARG A C 1
ATOM 746 O O . ARG A 1 106 ? 6.587 -8.033 -23.478 1.00 97.69 106 ARG A O 1
ATOM 753 N N . LEU A 1 107 ? 7.743 -6.691 -22.107 1.00 97.50 107 LEU A N 1
ATOM 754 C CA . LEU A 1 107 ? 7.576 -7.549 -20.927 1.00 97.50 107 LEU A CA 1
ATOM 755 C C . LEU A 1 107 ? 6.106 -7.660 -20.494 1.00 97.50 107 LEU A C 1
ATOM 757 O O . LEU A 1 107 ? 5.706 -8.708 -19.988 1.00 97.50 107 LEU A O 1
ATOM 761 N N . GLN A 1 108 ? 5.303 -6.611 -20.692 1.00 97.94 108 GLN A N 1
ATOM 762 C CA . GLN A 1 108 ? 3.855 -6.665 -20.469 1.00 97.94 108 GLN A CA 1
ATOM 763 C C . GLN A 1 108 ? 3.150 -7.511 -21.530 1.00 97.94 108 GLN A C 1
ATOM 765 O O . GLN A 1 108 ? 2.336 -8.359 -21.175 1.00 97.94 108 GLN A O 1
ATOM 770 N N . ALA A 1 109 ? 3.505 -7.349 -22.808 1.00 97.56 109 ALA A N 1
ATOM 771 C CA . ALA A 1 109 ? 2.952 -8.153 -23.899 1.00 97.56 109 ALA A CA 1
ATOM 772 C C . ALA A 1 109 ? 3.256 -9.655 -23.740 1.00 97.56 109 ALA A C 1
ATOM 774 O O . ALA A 1 109 ? 2.417 -10.495 -24.049 1.00 97.56 109 ALA A O 1
ATOM 775 N N . GLU A 1 110 ? 4.429 -10.000 -23.203 1.00 97.00 110 GLU A N 1
ATOM 776 C CA . GLU A 1 110 ? 4.820 -11.377 -22.869 1.00 97.00 110 GLU A CA 1
ATOM 777 C C . GLU A 1 110 ? 4.194 -11.886 -21.546 1.00 97.00 110 GLU A C 1
ATOM 779 O O . GLU A 1 110 ? 4.428 -13.026 -21.149 1.00 97.00 110 GLU A O 1
ATOM 784 N N . GLY A 1 111 ? 3.421 -11.063 -20.824 1.00 96.38 111 GLY A N 1
ATOM 785 C CA . GLY A 1 111 ? 2.797 -11.428 -19.542 1.00 96.38 111 GLY A CA 1
ATOM 786 C C . GLY A 1 111 ? 3.779 -11.579 -18.369 1.00 96.38 111 GLY A C 1
ATOM 787 O O . GLY A 1 111 ? 3.417 -12.059 -17.286 1.00 96.38 111 GLY A O 1
ATOM 788 N N . LEU A 1 112 ? 5.033 -11.163 -18.555 1.00 96.31 112 LEU A N 1
ATOM 789 C CA . LEU A 1 112 ? 6.082 -11.206 -17.534 1.00 96.31 112 LEU A CA 1
ATOM 790 C C . LEU A 1 112 ? 5.947 -10.054 -16.531 1.00 96.31 112 LEU A C 1
ATOM 792 O O . LEU A 1 112 ? 6.283 -10.225 -15.361 1.00 96.31 112 LEU A O 1
ATOM 796 N N . LEU A 1 113 ? 5.400 -8.915 -16.957 1.00 97.38 113 LEU A N 1
ATOM 797 C CA . LEU A 1 113 ? 5.069 -7.770 -16.110 1.00 97.38 113 LEU A CA 1
ATOM 798 C C . LEU A 1 113 ? 3.553 -7.548 -16.098 1.00 97.38 113 LEU A C 1
ATOM 800 O O . LEU A 1 113 ? 2.930 -7.474 -17.151 1.00 97.38 113 LEU A O 1
ATOM 804 N N . SER A 1 114 ? 2.955 -7.417 -14.914 1.00 97.31 114 SER A N 1
ATOM 805 C CA . SER A 1 114 ? 1.519 -7.160 -14.773 1.00 97.31 114 SER A CA 1
ATOM 806 C C . SER A 1 114 ? 1.252 -6.315 -13.533 1.00 97.31 114 SER A C 1
ATOM 808 O O . SER A 1 114 ? 1.521 -6.739 -12.406 1.00 97.31 114 SER A O 1
ATOM 810 N N . ASP A 1 115 ? 0.689 -5.126 -13.745 1.00 96.75 115 ASP A N 1
ATOM 811 C CA . ASP A 1 115 ? 0.289 -4.247 -12.648 1.00 96.75 115 ASP A CA 1
ATOM 81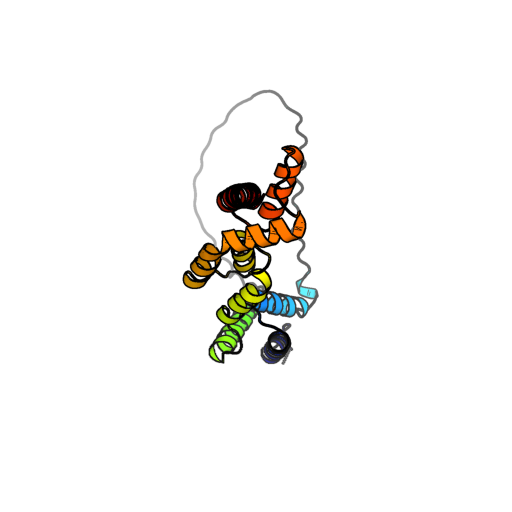2 C C . ASP A 1 115 ? -0.869 -4.851 -11.842 1.00 96.75 115 ASP A C 1
ATOM 814 O O . ASP A 1 115 ? -0.905 -4.724 -10.621 1.00 96.75 115 ASP A O 1
ATOM 818 N N . GLU A 1 116 ? -1.759 -5.608 -12.487 1.00 95.94 116 GLU A N 1
ATOM 819 C CA . GLU A 1 116 ? -2.826 -6.342 -11.806 1.00 95.94 116 GLU A CA 1
ATOM 820 C C . GLU A 1 116 ? -2.264 -7.388 -10.832 1.00 95.94 116 GLU A C 1
ATOM 822 O O . GLU A 1 116 ? -2.635 -7.397 -9.654 1.00 95.94 116 GLU A O 1
ATOM 827 N N . ARG A 1 117 ? -1.300 -8.222 -11.264 1.00 96.38 117 ARG A N 1
ATOM 828 C CA . ARG A 1 117 ? -0.637 -9.180 -10.355 1.00 96.38 117 ARG A CA 1
ATOM 829 C C . ARG A 1 117 ? 0.049 -8.469 -9.194 1.00 96.38 117 ARG A C 1
ATOM 831 O O . ARG A 1 117 ? -0.009 -8.946 -8.055 1.00 96.38 117 ARG A O 1
ATOM 838 N N . PHE A 1 118 ? 0.659 -7.315 -9.459 1.00 97.38 118 PHE A N 1
ATOM 839 C CA . PHE A 1 118 ? 1.271 -6.493 -8.425 1.00 97.38 118 PHE A CA 1
ATOM 840 C C . PHE A 1 118 ? 0.245 -5.993 -7.396 1.00 97.38 118 PHE A C 1
ATOM 842 O O . PHE A 1 118 ? 0.470 -6.160 -6.191 1.00 97.38 118 PHE A O 1
ATOM 849 N N . VAL A 1 119 ? -0.891 -5.440 -7.841 1.00 97.31 119 VAL A N 1
ATOM 850 C CA . VAL A 1 119 ? -1.986 -5.007 -6.956 1.00 97.31 119 VAL A CA 1
ATOM 851 C C . VAL A 1 119 ? -2.474 -6.181 -6.112 1.00 97.31 119 VAL A C 1
ATOM 853 O O . VAL A 1 119 ? -2.478 -6.087 -4.883 1.00 97.31 119 VAL A O 1
ATOM 856 N N . GLN A 1 120 ? -2.785 -7.322 -6.732 1.00 96.50 120 GLN A N 1
ATOM 857 C CA . GLN A 1 120 ? -3.280 -8.502 -6.017 1.00 96.50 120 GLN A CA 1
ATOM 858 C C . GLN A 1 120 ? -2.277 -9.027 -4.982 1.00 96.50 120 GLN A C 1
ATOM 860 O O . GLN A 1 120 ? -2.654 -9.401 -3.870 1.00 96.50 120 GLN A O 1
ATOM 865 N N . SER A 1 121 ? -0.983 -9.023 -5.305 1.00 95.25 121 SER A N 1
ATOM 866 C CA . SER A 1 121 ? 0.076 -9.375 -4.353 1.00 95.25 121 SER A CA 1
ATOM 867 C C . SER A 1 121 ? 0.075 -8.440 -3.136 1.00 95.25 121 SER A C 1
ATOM 869 O O . SER A 1 121 ? 0.131 -8.898 -1.991 1.00 95.25 121 SER A O 1
ATOM 871 N N . ARG A 1 122 ? -0.062 -7.123 -3.353 1.00 94.50 122 ARG A N 1
ATOM 872 C CA . ARG A 1 122 ? -0.150 -6.140 -2.261 1.00 94.50 122 ARG A CA 1
ATOM 873 C C . ARG A 1 122 ? -1.406 -6.328 -1.421 1.00 94.50 122 ARG A C 1
ATOM 875 O O . ARG A 1 122 ? -1.307 -6.284 -0.195 1.00 94.50 122 ARG A O 1
ATOM 882 N N . LEU A 1 123 ? -2.550 -6.596 -2.042 1.00 95.25 123 LEU A N 1
ATOM 883 C CA . LEU A 1 123 ? -3.799 -6.853 -1.329 1.00 95.25 123 LEU A CA 1
ATOM 884 C C . LEU A 1 123 ? -3.683 -8.049 -0.385 1.00 95.25 123 LEU A C 1
ATOM 886 O O . LEU A 1 123 ? -3.996 -7.907 0.797 1.00 95.25 123 LEU A O 1
ATOM 890 N N . ARG A 1 124 ? -3.131 -9.178 -0.850 1.00 93.50 124 ARG A N 1
ATOM 891 C CA . ARG A 1 124 ? -2.923 -10.375 -0.010 1.00 93.50 124 ARG A CA 1
ATOM 892 C C . ARG A 1 124 ? -2.112 -10.080 1.253 1.00 93.50 124 ARG A C 1
ATOM 894 O O . ARG A 1 124 ? -2.435 -10.587 2.322 1.00 93.50 124 ARG A O 1
ATOM 901 N N . VAL A 1 125 ? -1.079 -9.243 1.147 1.00 92.69 125 VAL A N 1
ATOM 902 C CA . VAL A 1 125 ? -0.200 -8.903 2.279 1.00 92.69 125 VAL A CA 1
ATOM 903 C C . VAL A 1 125 ? -0.812 -7.831 3.188 1.00 92.69 125 VAL A C 1
ATOM 905 O O . VAL A 1 125 ? -0.608 -7.853 4.403 1.00 92.69 125 VAL A O 1
ATOM 908 N N . ARG A 1 126 ? -1.537 -6.855 2.628 1.00 92.12 126 ARG A N 1
ATOM 909 C CA . ARG A 1 126 ? -1.990 -5.662 3.362 1.00 92.12 126 ARG A CA 1
ATOM 910 C C . ARG A 1 126 ? -3.390 -5.776 3.944 1.00 92.12 126 ARG A C 1
ATOM 912 O O . ARG A 1 126 ? -3.625 -5.181 4.998 1.00 92.12 126 ARG A O 1
ATOM 919 N N . ALA A 1 127 ? -4.290 -6.529 3.310 1.00 88.88 127 ALA A N 1
ATOM 920 C CA . ALA A 1 127 ? -5.704 -6.568 3.681 1.00 88.88 127 ALA A CA 1
ATOM 921 C C . ALA A 1 127 ? -5.910 -6.898 5.167 1.00 88.88 127 ALA A C 1
ATOM 923 O O . ALA A 1 127 ? -6.723 -6.257 5.821 1.00 88.88 127 ALA A O 1
ATOM 924 N N . GLY A 1 128 ? -5.113 -7.807 5.740 1.00 87.00 128 GLY A N 1
ATOM 925 C CA . GLY A 1 128 ? -5.243 -8.230 7.141 1.00 87.00 128 GLY A CA 1
ATOM 926 C C . GLY A 1 128 ? -4.816 -7.211 8.209 1.00 87.00 128 GLY A C 1
ATOM 927 O O . GLY A 1 128 ? -5.034 -7.458 9.393 1.00 87.00 128 GLY A O 1
ATOM 928 N N . GLY A 1 129 ? -4.188 -6.084 7.849 1.00 88.19 129 GLY A N 1
ATOM 929 C CA . GLY A 1 129 ? -3.636 -5.154 8.847 1.00 88.19 129 GLY A CA 1
ATOM 930 C C . GLY A 1 129 ? -3.545 -3.685 8.442 1.00 88.19 129 GLY A C 1
ATOM 931 O O . GLY A 1 129 ? -3.011 -2.886 9.217 1.00 88.19 129 GLY A O 1
ATOM 932 N N . ALA A 1 130 ? -4.018 -3.317 7.254 1.00 94.00 130 ALA A N 1
ATOM 933 C CA . ALA A 1 130 ? -4.103 -1.940 6.786 1.00 94.00 130 ALA A CA 1
ATOM 934 C C . ALA A 1 130 ? -5.551 -1.594 6.411 1.00 94.00 130 ALA A C 1
ATOM 936 O O . ALA A 1 130 ? -6.274 -2.427 5.864 1.00 94.00 130 ALA A O 1
ATOM 937 N N . GLY A 1 131 ? -5.958 -0.360 6.709 1.00 95.31 131 GLY A N 1
ATOM 938 C CA . GLY A 1 131 ? -7.214 0.197 6.209 1.00 95.31 131 GLY A CA 1
ATOM 939 C C . GLY A 1 131 ? -7.104 0.579 4.733 1.00 95.31 131 GLY A C 1
ATOM 940 O O . GLY A 1 131 ? -5.995 0.693 4.194 1.00 95.31 131 GLY A O 1
ATOM 941 N N . LEU A 1 132 ? -8.252 0.798 4.091 1.00 96.00 132 LEU A N 1
ATOM 942 C CA . LEU A 1 132 ? -8.354 1.057 2.653 1.00 96.00 132 LEU A CA 1
ATOM 943 C C . LEU A 1 132 ? -7.436 2.201 2.213 1.00 96.00 132 LEU A C 1
ATOM 945 O O . LEU A 1 132 ? -6.633 2.039 1.297 1.00 96.00 132 LEU A O 1
ATOM 949 N N . ARG A 1 133 ? -7.473 3.325 2.936 1.00 95.88 133 ARG A N 1
ATOM 950 C CA . ARG A 1 133 ? -6.725 4.540 2.577 1.00 95.88 133 ARG A CA 1
ATOM 951 C C . ARG A 1 133 ? -5.220 4.306 2.525 1.00 95.88 133 ARG A C 1
ATOM 953 O O . ARG A 1 133 ? -4.518 4.921 1.730 1.00 95.88 133 ARG A O 1
ATOM 960 N N . ARG A 1 134 ? -4.699 3.432 3.393 1.00 96.31 134 ARG A N 1
ATOM 961 C CA . ARG A 1 134 ? -3.268 3.104 3.405 1.00 96.31 134 ARG A CA 1
ATOM 962 C C . ARG A 1 134 ? -2.888 2.206 2.233 1.00 96.31 134 ARG A C 1
ATOM 964 O O . ARG A 1 134 ? -1.787 2.359 1.716 1.00 96.31 134 ARG A O 1
ATOM 971 N N . ILE A 1 135 ? -3.773 1.298 1.829 1.00 96.12 135 ILE A N 1
ATOM 972 C CA . ILE A 1 135 ? -3.580 0.466 0.638 1.00 96.12 135 ILE A CA 1
ATOM 973 C C . ILE A 1 135 ? -3.592 1.351 -0.612 1.00 96.12 135 ILE A C 1
ATOM 975 O O . ILE A 1 135 ? -2.660 1.279 -1.406 1.00 96.12 135 ILE A O 1
ATOM 979 N N . GLU A 1 136 ? -4.572 2.246 -0.743 1.00 96.50 136 GLU A N 1
ATOM 980 C CA . GLU A 1 136 ? -4.660 3.188 -1.867 1.00 96.50 136 GLU A CA 1
ATOM 981 C C . GLU A 1 136 ? -3.438 4.112 -1.937 1.00 96.50 136 GLU A C 1
ATOM 983 O O . GLU A 1 136 ? -2.813 4.225 -2.987 1.00 96.50 136 GLU A O 1
ATOM 988 N N . ALA A 1 137 ? -3.014 4.693 -0.809 1.00 96.12 137 ALA A N 1
ATOM 989 C CA . ALA A 1 137 ? -1.802 5.511 -0.761 1.00 96.12 137 ALA A CA 1
ATOM 990 C C . ALA A 1 137 ? -0.532 4.714 -1.112 1.00 96.12 137 ALA A C 1
ATOM 992 O O . ALA A 1 137 ? 0.418 5.254 -1.679 1.00 96.12 137 ALA A O 1
ATOM 993 N N . GLU A 1 138 ? -0.479 3.425 -0.771 1.00 95.69 138 GLU A N 1
ATOM 994 C CA . GLU A 1 138 ? 0.633 2.564 -1.161 1.00 95.69 138 GLU A CA 1
ATOM 995 C C . GLU A 1 138 ? 0.662 2.310 -2.666 1.00 95.69 138 GLU A C 1
ATOM 997 O O . GLU A 1 138 ? 1.738 2.427 -3.248 1.00 95.69 138 GLU A O 1
ATOM 1002 N N . LEU A 1 139 ? -0.484 2.017 -3.284 1.00 97.31 139 LEU A N 1
ATOM 1003 C CA . LEU A 1 139 ? -0.599 1.816 -4.730 1.00 97.31 139 LEU A CA 1
ATOM 1004 C C . LEU A 1 139 ? -0.314 3.102 -5.515 1.00 97.31 139 LEU A C 1
ATOM 1006 O O . LEU A 1 139 ? 0.409 3.052 -6.508 1.00 97.31 139 LEU A O 1
ATOM 1010 N N . ALA A 1 140 ? -0.748 4.259 -5.011 1.00 96.69 140 ALA A N 1
ATOM 1011 C CA . ALA A 1 140 ? -0.481 5.554 -5.635 1.00 96.69 140 ALA A CA 1
ATOM 1012 C C . ALA A 1 140 ? 1.026 5.850 -5.767 1.00 96.69 140 ALA A C 1
ATOM 1014 O O . ALA A 1 140 ? 1.465 6.390 -6.779 1.00 96.69 140 ALA A O 1
ATOM 1015 N N . ARG A 1 141 ? 1.860 5.415 -4.807 1.00 96.25 141 ARG A N 1
ATOM 1016 C CA . ARG A 1 141 ? 3.337 5.516 -4.913 1.00 96.25 141 ARG A CA 1
ATOM 1017 C C . ARG A 1 141 ? 3.933 4.662 -6.032 1.00 96.25 141 ARG A C 1
ATOM 1019 O O . ARG A 1 141 ? 5.078 4.867 -6.416 1.00 96.25 141 ARG A O 1
ATOM 1026 N N . HIS A 1 142 ? 3.178 3.685 -6.518 1.00 96.44 142 HIS A N 1
ATOM 1027 C CA . HIS A 1 142 ? 3.521 2.859 -7.668 1.00 96.44 142 HIS A CA 1
ATOM 1028 C C . HIS A 1 142 ? 2.833 3.339 -8.952 1.00 96.44 142 HIS A C 1
ATOM 1030 O O . HIS A 1 142 ? 2.900 2.619 -9.944 1.00 96.44 142 HIS A O 1
ATOM 1036 N N . ALA A 1 143 ? 2.212 4.528 -8.932 1.00 96.31 143 ALA A N 1
ATOM 1037 C CA . ALA A 1 143 ? 1.387 5.079 -10.005 1.00 96.31 143 ALA A CA 1
ATOM 1038 C C . ALA A 1 143 ? 0.234 4.144 -10.418 1.00 96.31 143 ALA A C 1
ATOM 1040 O O . ALA A 1 143 ? -0.116 4.059 -11.590 1.00 96.31 143 ALA A O 1
ATOM 1041 N N . LEU A 1 144 ? -0.328 3.418 -9.446 1.00 96.94 144 LEU A N 1
ATOM 1042 C CA . LEU A 1 144 ? -1.439 2.497 -9.646 1.00 96.94 144 LEU A CA 1
ATOM 1043 C C . LEU A 1 144 ? -2.644 2.914 -8.815 1.00 96.94 144 LEU A C 1
ATOM 1045 O O . LEU A 1 144 ? -2.513 3.391 -7.686 1.00 96.94 144 LEU A O 1
ATOM 1049 N N . GLU A 1 145 ? -3.821 2.646 -9.361 1.00 95.31 145 GLU A N 1
ATOM 1050 C CA . GLU A 1 145 ? -5.084 2.787 -8.657 1.00 95.31 145 GLU A CA 1
ATOM 1051 C C . GLU A 1 145 ? -5.616 1.424 -8.225 1.00 95.31 145 GLU A C 1
ATOM 1053 O O . GLU A 1 145 ? -5.339 0.390 -8.835 1.00 95.31 145 GLU A O 1
ATOM 1058 N N . LEU A 1 146 ? -6.392 1.424 -7.144 1.00 95.94 146 LEU A N 1
ATOM 1059 C CA . LEU A 1 146 ? -7.088 0.229 -6.697 1.00 95.94 146 LEU A CA 1
ATOM 1060 C C . LEU A 1 146 ? -8.325 -0.011 -7.585 1.00 95.94 146 LEU A C 1
ATOM 1062 O O . LEU A 1 146 ? -9.173 0.886 -7.661 1.00 95.94 146 LEU A O 1
ATOM 1066 N N . PRO A 1 147 ? -8.482 -1.199 -8.203 1.00 96.00 147 PRO A N 1
ATOM 1067 C CA . PRO A 1 147 ? -9.669 -1.527 -8.985 1.00 96.00 147 PRO A CA 1
ATOM 1068 C C . PRO A 1 147 ? -10.958 -1.382 -8.169 1.00 96.00 147 PRO A C 1
ATOM 1070 O O . PRO A 1 147 ? -10.992 -1.689 -6.976 1.00 96.00 147 PRO A O 1
ATOM 1073 N N . ALA A 1 148 ? -12.041 -0.941 -8.817 1.00 95.56 148 ALA A N 1
ATOM 1074 C CA . ALA A 1 148 ? -13.310 -0.657 -8.143 1.00 95.56 148 ALA A CA 1
ATOM 1075 C C . ALA A 1 148 ? -13.871 -1.872 -7.381 1.00 95.56 148 ALA A C 1
ATOM 1077 O O . ALA A 1 148 ? -14.301 -1.724 -6.239 1.00 95.56 148 ALA A O 1
ATOM 1078 N N . HIS A 1 149 ? -13.795 -3.064 -7.980 1.00 95.56 149 HIS A N 1
ATOM 1079 C CA . HIS A 1 149 ? -14.189 -4.324 -7.345 1.00 95.56 149 HIS A CA 1
ATOM 1080 C C . HIS A 1 149 ? -13.433 -4.568 -6.027 1.00 95.56 149 HIS A C 1
ATOM 1082 O O . HIS A 1 149 ? -14.039 -4.818 -4.985 1.00 95.56 149 HIS A O 1
ATOM 1088 N N . ASP A 1 150 ? -12.107 -4.428 -6.044 1.00 95.44 150 ASP A N 1
ATOM 1089 C CA . ASP A 1 150 ? -11.272 -4.680 -4.866 1.00 95.44 150 ASP A CA 1
ATOM 1090 C C . ASP A 1 150 ? -11.467 -3.607 -3.795 1.00 95.44 150 ASP A C 1
ATOM 1092 O O . ASP A 1 150 ? -11.476 -3.906 -2.598 1.00 95.44 150 ASP A O 1
ATOM 1096 N N . ARG A 1 151 ? -11.681 -2.355 -4.217 1.00 96.12 151 ARG A N 1
ATOM 1097 C CA . ARG A 1 151 ? -12.071 -1.260 -3.326 1.00 96.12 151 ARG A CA 1
ATOM 1098 C C . ARG A 1 151 ? -13.369 -1.595 -2.597 1.00 96.12 151 ARG A C 1
ATOM 1100 O O . ARG A 1 151 ? -13.408 -1.492 -1.373 1.00 96.12 151 ARG A O 1
ATOM 1107 N N . GLN A 1 152 ? -14.399 -2.030 -3.319 1.00 95.75 152 GLN A N 1
ATOM 1108 C CA . GLN A 1 152 ? -15.689 -2.407 -2.737 1.00 95.75 152 GLN A CA 1
ATOM 1109 C C . GLN A 1 152 ? -15.550 -3.583 -1.764 1.00 95.75 152 GLN A C 1
ATOM 1111 O O . GLN A 1 152 ? -16.056 -3.514 -0.643 1.00 95.75 152 GLN A O 1
ATOM 1116 N N . ALA A 1 153 ? -14.804 -4.626 -2.137 1.00 93.81 153 ALA A N 1
ATOM 1117 C CA . ALA A 1 153 ? -14.551 -5.772 -1.266 1.00 93.81 153 ALA A CA 1
ATOM 1118 C C . ALA A 1 153 ? -13.815 -5.368 0.027 1.00 93.81 153 ALA A C 1
ATOM 1120 O O . ALA A 1 153 ? -14.179 -5.792 1.128 1.00 93.81 153 ALA A O 1
ATOM 1121 N N . LEU A 1 154 ? -12.804 -4.498 -0.076 1.00 94.56 154 LEU A N 1
ATOM 1122 C CA . LEU A 1 154 ? -12.085 -3.985 1.088 1.00 94.56 154 LEU A CA 1
ATOM 1123 C C . LEU A 1 154 ? -12.965 -3.116 1.985 1.00 94.56 154 LEU A C 1
ATOM 1125 O O . LEU A 1 154 ? -12.832 -3.238 3.205 1.00 94.56 154 LEU A O 1
ATOM 1129 N N . GLN A 1 155 ? -13.824 -2.271 1.411 1.00 94.69 155 GLN A N 1
ATOM 1130 C CA . GLN A 1 155 ? -14.774 -1.433 2.149 1.00 94.69 155 GLN A CA 1
ATOM 1131 C C . GLN A 1 155 ? -15.789 -2.282 2.916 1.00 94.69 155 GLN A C 1
ATOM 1133 O O . GLN A 1 155 ? -16.014 -2.037 4.100 1.00 94.69 155 GLN A O 1
ATOM 1138 N N . ALA A 1 156 ? -16.346 -3.313 2.271 1.00 94.81 156 ALA A N 1
ATOM 1139 C CA . ALA A 1 156 ? -17.367 -4.175 2.859 1.00 94.81 156 ALA A CA 1
ATOM 1140 C C . ALA A 1 156 ? -16.900 -4.855 4.156 1.00 94.81 156 ALA A C 1
ATOM 1142 O O . ALA A 1 156 ? -17.670 -4.933 5.104 1.00 94.81 156 ALA A O 1
ATOM 1143 N N . GLY A 1 157 ? -15.638 -5.295 4.220 1.00 94.25 157 GLY A N 1
ATOM 1144 C CA . GLY A 1 157 ? -15.063 -5.903 5.427 1.00 94.25 157 GLY A CA 1
ATOM 1145 C C . GLY A 1 157 ? -14.222 -4.958 6.292 1.00 94.25 157 GLY A C 1
ATOM 1146 O O . GLY A 1 157 ? -13.459 -5.429 7.136 1.00 94.25 157 GLY A O 1
ATOM 1147 N N . GLU A 1 158 ? -14.210 -3.645 6.028 1.00 95.44 158 GLU A N 1
ATOM 1148 C CA . GLU A 1 158 ? -13.266 -2.734 6.693 1.00 95.44 158 GLU A CA 1
ATOM 1149 C C . GLU A 1 158 ? -13.537 -2.609 8.197 1.00 95.44 158 GLU A C 1
ATOM 1151 O O . GLU A 1 158 ? -12.595 -2.553 8.993 1.00 95.44 158 GLU A O 1
ATOM 1156 N N . LEU A 1 159 ? -14.815 -2.628 8.585 1.00 96.44 159 LEU A N 1
ATOM 1157 C CA . LEU A 1 159 ? -15.255 -2.552 9.976 1.00 96.44 159 LEU A CA 1
ATOM 1158 C C . LEU A 1 159 ? -14.752 -3.753 10.786 1.00 96.44 159 LEU A C 1
ATOM 1160 O O . LEU A 1 159 ? -14.139 -3.587 11.839 1.00 96.44 159 LEU A O 1
ATOM 1164 N N . GLU A 1 160 ? -14.950 -4.962 10.274 1.00 95.94 160 GLU A N 1
ATOM 1165 C CA . GLU A 1 160 ? -14.576 -6.218 10.921 1.00 95.94 160 GLU A CA 1
ATOM 1166 C C . GLU A 1 160 ? -13.059 -6.308 11.090 1.00 95.94 160 GLU A C 1
ATOM 1168 O O . GLU A 1 160 ? -12.569 -6.684 12.158 1.00 95.94 160 GLU A O 1
ATOM 1173 N N . ARG A 1 161 ? -12.295 -5.889 10.073 1.00 96.25 161 ARG A N 1
ATOM 1174 C CA . ARG A 1 161 ? -10.827 -5.841 10.152 1.00 96.25 161 ARG A CA 1
ATOM 1175 C C . ARG A 1 161 ? -10.341 -4.820 11.178 1.00 96.25 161 ARG A C 1
ATOM 1177 O O . ARG A 1 161 ? -9.397 -5.106 11.917 1.00 96.25 161 ARG A O 1
ATOM 1184 N N . ALA A 1 162 ? -10.983 -3.652 11.256 1.00 97.12 162 ALA A N 1
ATOM 1185 C CA . ALA A 1 162 ? -10.667 -2.640 12.260 1.00 97.12 162 ALA A CA 1
ATOM 1186 C C . ALA A 1 162 ? -10.935 -3.156 13.682 1.00 97.12 162 ALA A C 1
ATOM 1188 O O . ALA A 1 162 ? -10.076 -3.016 14.554 1.00 97.12 162 ALA A O 1
ATOM 1189 N N . ILE A 1 163 ? -12.080 -3.809 13.903 1.00 96.56 163 ILE A N 1
ATOM 1190 C CA . ILE A 1 163 ? -12.464 -4.419 15.184 1.00 96.56 163 ILE A CA 1
ATOM 1191 C C . ILE A 1 163 ? -11.479 -5.513 15.588 1.00 96.56 163 ILE A C 1
ATOM 1193 O O . ILE A 1 163 ? -10.955 -5.470 16.701 1.00 96.56 163 ILE A O 1
ATOM 1197 N N . ALA A 1 164 ? -11.182 -6.454 14.689 1.00 95.94 164 ALA A N 1
ATOM 1198 C CA . ALA A 1 164 ? -10.260 -7.552 14.962 1.00 95.94 164 ALA A CA 1
ATOM 1199 C C . ALA A 1 164 ? -8.869 -7.028 15.347 1.00 95.94 164 ALA A C 1
ATOM 12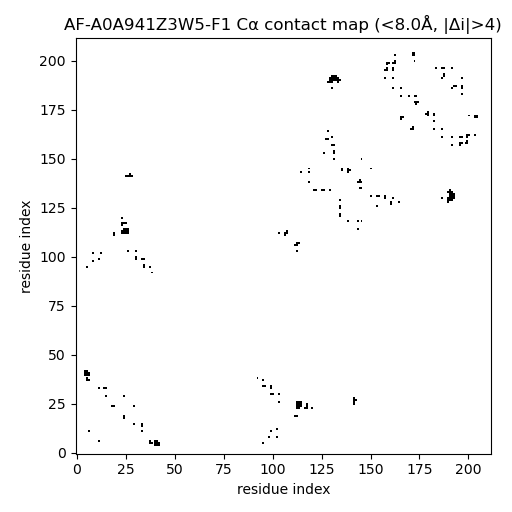01 O O . ALA A 1 164 ? -8.260 -7.492 16.314 1.00 95.94 164 ALA A O 1
ATOM 1202 N N . LEU A 1 165 ? -8.376 -6.005 14.639 1.00 96.38 165 LEU A N 1
ATOM 1203 C CA . LEU A 1 165 ? -7.104 -5.370 14.965 1.00 96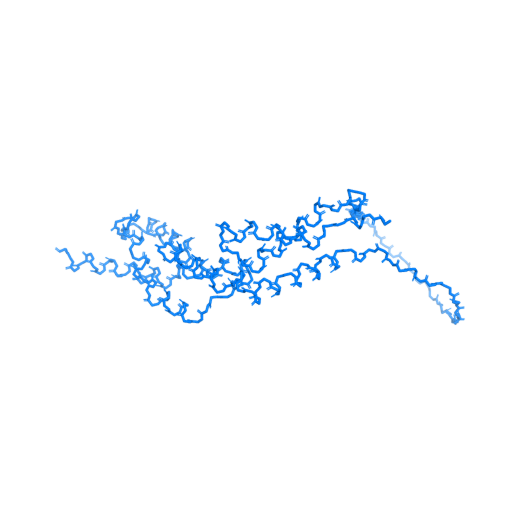.38 165 LEU A CA 1
ATOM 1204 C C . LEU A 1 165 ? -7.156 -4.621 16.307 1.00 96.38 165 LEU A C 1
ATOM 1206 O O . LEU A 1 165 ? -6.193 -4.680 17.077 1.00 96.38 165 LEU A O 1
ATOM 1210 N N . TRP A 1 166 ? -8.263 -3.933 16.599 1.00 96.50 166 TRP A N 1
ATOM 1211 C CA . TRP A 1 166 ? -8.471 -3.225 17.864 1.00 96.50 166 TRP A CA 1
ATOM 1212 C C . TRP A 1 166 ? -8.459 -4.199 19.044 1.00 96.50 166 TRP A C 1
ATOM 1214 O O . TRP A 1 166 ? -7.696 -3.998 19.991 1.00 96.50 166 TRP A O 1
ATOM 1224 N N . GLN A 1 167 ? -9.239 -5.280 18.969 1.00 95.31 167 GLN A N 1
ATOM 1225 C CA . GLN A 1 167 ? -9.297 -6.326 19.993 1.00 95.31 167 GLN A CA 1
ATOM 1226 C C . GLN A 1 167 ? -7.939 -6.994 20.178 1.00 95.31 167 GLN A C 1
ATOM 1228 O O . GLN A 1 167 ? -7.447 -7.075 21.300 1.00 95.31 167 GLN A O 1
ATOM 1233 N N . ARG A 1 168 ? -7.274 -7.382 19.084 1.00 96.06 168 ARG A N 1
ATOM 1234 C CA . ARG A 1 168 ? -5.946 -8.003 19.145 1.00 96.06 168 ARG A CA 1
ATOM 1235 C C . ARG A 1 168 ? -4.918 -7.119 19.852 1.00 96.06 168 ARG A C 1
ATOM 1237 O O . ARG A 1 168 ? -4.031 -7.634 20.526 1.00 96.06 168 ARG A O 1
ATOM 1244 N N . ARG A 1 169 ? -4.981 -5.796 19.662 1.00 95.75 169 ARG A N 1
ATOM 1245 C CA . ARG A 1 169 ? -3.982 -4.870 20.214 1.00 95.75 169 ARG A CA 1
ATOM 1246 C C . ARG A 1 169 ? -4.311 -4.385 21.625 1.00 95.75 169 ARG A C 1
ATOM 1248 O O . ARG A 1 169 ? -3.378 -4.151 22.391 1.00 95.75 169 ARG A O 1
ATOM 1255 N N . PHE A 1 170 ? -5.587 -4.173 21.936 1.00 95.81 170 PHE A N 1
ATOM 1256 C CA . PHE A 1 170 ? -6.015 -3.462 23.144 1.00 95.81 170 PHE A CA 1
ATOM 1257 C C . PHE A 1 170 ? -7.052 -4.208 23.988 1.00 95.81 170 PHE A C 1
ATOM 1259 O O . PHE A 1 170 ? -7.436 -3.696 25.035 1.00 95.81 170 PHE A O 1
ATOM 1266 N N . GLY A 1 171 ? -7.557 -5.356 23.535 1.00 93.88 171 GLY A N 1
ATOM 1267 C CA . GLY A 1 171 ? -8.622 -6.121 24.196 1.00 93.88 171 GLY A CA 1
ATOM 1268 C C . GLY A 1 171 ? -10.018 -5.496 24.085 1.00 93.88 171 GLY A C 1
ATOM 1269 O O . GLY A 1 171 ? -11.002 -6.216 23.975 1.00 93.88 171 GLY A O 1
ATOM 1270 N N . GLY A 1 172 ? -10.124 -4.166 24.034 1.00 93.44 172 GLY A N 1
ATOM 1271 C CA . GLY A 1 172 ? -11.391 -3.450 23.907 1.00 93.44 172 GLY A CA 1
ATOM 1272 C C . GLY A 1 172 ? -11.224 -1.930 23.879 1.00 93.44 172 GLY A C 1
ATOM 1273 O O . GLY A 1 172 ? -10.114 -1.396 23.759 1.00 93.44 172 GLY A O 1
ATOM 1274 N N . VAL A 1 173 ? -12.346 -1.217 23.977 1.00 94.62 173 VAL A N 1
ATOM 1275 C CA . VAL A 1 173 ? -12.361 0.252 24.012 1.00 94.62 173 VAL A CA 1
ATOM 1276 C C . VAL A 1 173 ? -12.044 0.733 25.424 1.00 94.62 173 VAL A C 1
ATOM 1278 O O . VAL A 1 173 ? -12.722 0.357 26.376 1.00 94.62 173 VAL A O 1
ATOM 1281 N N . ALA A 1 174 ? -11.033 1.590 25.561 1.00 95.38 174 ALA A N 1
ATOM 1282 C CA . ALA A 1 174 ? -10.665 2.143 26.861 1.00 95.38 174 ALA A CA 1
ATOM 1283 C C . ALA A 1 174 ? -11.759 3.070 27.425 1.00 95.38 174 ALA A C 1
ATOM 1285 O O . ALA A 1 174 ? -12.314 3.907 26.704 1.00 95.38 174 ALA A O 1
ATOM 1286 N N . ALA A 1 175 ? -12.014 2.970 28.734 1.00 91.38 175 ALA A N 1
ATOM 1287 C CA . ALA A 1 175 ? -12.937 3.856 29.444 1.00 91.38 175 ALA A CA 1
ATOM 1288 C C . ALA A 1 175 ? -12.401 5.298 29.514 1.00 91.38 175 ALA A C 1
ATOM 1290 O O . ALA A 1 175 ? -13.140 6.251 29.263 1.00 91.38 175 ALA A O 1
ATOM 1291 N N . GLU A 1 176 ? -11.100 5.473 29.758 1.00 96.06 176 GLU A N 1
ATOM 1292 C CA . GLU A 1 176 ? -10.479 6.795 29.848 1.00 96.06 176 GLU A CA 1
ATOM 1293 C C . GLU A 1 176 ? -10.409 7.496 28.470 1.00 96.06 176 GLU A C 1
ATOM 1295 O O . GLU A 1 176 ? -9.922 6.899 27.498 1.00 96.06 176 GLU A O 1
ATOM 1300 N N . PRO A 1 177 ? -10.827 8.775 28.352 1.00 94.06 177 PRO A N 1
ATOM 1301 C CA . PRO A 1 177 ? -10.800 9.512 27.084 1.00 94.06 177 PRO A CA 1
ATOM 1302 C C . PRO A 1 177 ? -9.413 9.578 26.430 1.00 94.06 177 PRO A C 1
ATOM 1304 O O . PRO A 1 177 ? -9.282 9.383 25.219 1.00 94.06 177 PRO A O 1
ATOM 1307 N N . LYS A 1 178 ? -8.356 9.794 27.224 1.00 95.75 178 LYS A N 1
ATOM 1308 C CA . LYS A 1 178 ? -6.978 9.918 26.726 1.00 95.75 178 LYS A CA 1
ATOM 1309 C C . LYS A 1 178 ? -6.469 8.612 26.110 1.00 95.75 178 LYS A C 1
ATOM 1311 O O . LYS A 1 178 ? -5.878 8.622 25.025 1.00 95.75 178 LYS A O 1
ATOM 1316 N N . LEU A 1 179 ? -6.736 7.481 26.766 1.00 95.81 179 LEU A N 1
ATOM 1317 C CA . LEU A 1 179 ? -6.383 6.152 26.261 1.00 95.81 179 LEU A CA 1
ATOM 1318 C C . LEU A 1 179 ? -7.193 5.793 25.014 1.00 95.81 179 LEU A C 1
ATOM 1320 O O . LEU A 1 179 ? -6.635 5.278 24.045 1.00 95.81 179 LEU A O 1
ATOM 1324 N N . ARG A 1 180 ? -8.479 6.145 24.979 1.00 95.44 180 ARG A N 1
ATOM 1325 C CA . ARG A 1 180 ? -9.334 5.944 23.804 1.00 95.44 180 ARG A CA 1
ATOM 1326 C C . ARG A 1 180 ? -8.833 6.720 22.589 1.00 95.44 180 ARG A C 1
ATOM 1328 O O . ARG A 1 180 ? -8.704 6.149 21.509 1.00 95.44 180 ARG A O 1
ATOM 1335 N N . ALA A 1 181 ? -8.444 7.982 22.770 1.00 95.94 181 ALA A N 1
ATOM 1336 C CA . ALA A 1 181 ? -7.839 8.780 21.705 1.00 95.94 181 ALA A CA 1
ATOM 1337 C C . ALA A 1 181 ? -6.544 8.138 21.169 1.00 95.94 181 ALA A C 1
ATOM 1339 O O . ALA A 1 181 ? -6.293 8.155 19.963 1.00 95.94 181 ALA A O 1
ATOM 1340 N N . ARG A 1 182 ? -5.733 7.512 22.035 1.00 97.25 182 ARG A N 1
ATOM 1341 C CA . ARG A 1 182 ? -4.547 6.744 21.615 1.00 97.25 182 ARG A CA 1
ATOM 1342 C C . ARG A 1 182 ? -4.920 5.524 20.765 1.00 97.25 182 ARG A C 1
ATOM 1344 O O . ARG A 1 182 ? -4.262 5.290 19.752 1.00 97.25 182 ARG A O 1
ATOM 1351 N N . GLN A 1 183 ? -5.961 4.778 21.140 1.00 97.62 183 GLN A N 1
ATOM 1352 C CA . GLN A 1 183 ? -6.460 3.638 20.356 1.00 97.62 183 GLN A CA 1
ATOM 1353 C C . GLN A 1 183 ? -6.964 4.084 18.973 1.00 97.62 183 GLN A C 1
ATOM 1355 O O . GLN A 1 183 ? -6.588 3.500 17.957 1.00 97.62 183 GLN A O 1
ATOM 1360 N N . MET A 1 184 ? -7.730 5.179 18.915 1.00 96.94 184 MET A N 1
ATOM 1361 C CA . MET A 1 184 ? -8.219 5.753 17.656 1.00 96.94 184 MET A CA 1
ATOM 1362 C C . MET A 1 184 ? -7.067 6.201 16.745 1.00 96.94 184 MET A C 1
ATOM 1364 O O . MET A 1 184 ? -7.060 5.878 15.558 1.00 96.94 184 MET A O 1
ATOM 1368 N N . ARG A 1 185 ? -6.049 6.882 17.295 1.00 97.75 185 ARG A N 1
ATOM 1369 C CA . ARG A 1 185 ? -4.850 7.284 16.537 1.00 97.75 185 ARG A CA 1
ATOM 1370 C C . ARG A 1 185 ? -4.074 6.092 15.980 1.00 97.75 185 ARG A C 1
ATOM 1372 O O . ARG A 1 185 ? -3.547 6.181 14.876 1.00 97.75 185 ARG A O 1
ATOM 1379 N N . PHE A 1 186 ? -4.015 4.978 16.708 1.00 97.50 186 PHE A N 1
ATOM 1380 C CA . PHE A 1 186 ? -3.368 3.760 16.218 1.00 97.50 186 PHE A CA 1
ATOM 1381 C C . PHE A 1 186 ? -4.040 3.221 14.946 1.00 97.50 186 PHE A C 1
ATOM 1383 O O . PHE A 1 186 ? -3.345 2.905 13.979 1.00 97.50 186 PHE A O 1
ATOM 1390 N N . LEU A 1 187 ? -5.376 3.164 14.911 1.00 97.50 187 LEU A N 1
ATOM 1391 C CA . LEU A 1 187 ? -6.103 2.737 13.712 1.00 97.50 187 LEU A CA 1
ATOM 1392 C C . LEU A 1 187 ? -6.011 3.760 12.578 1.00 97.50 187 LEU A C 1
ATOM 1394 O O . LEU A 1 187 ? -5.804 3.372 11.428 1.00 97.50 187 LEU A O 1
ATOM 1398 N N . ALA A 1 188 ? -6.072 5.055 12.892 1.00 97.38 188 ALA A N 1
ATOM 1399 C CA . ALA A 1 188 ? -5.871 6.109 11.900 1.00 97.38 188 ALA A CA 1
ATOM 1400 C C . ALA A 1 188 ? -4.486 5.992 11.233 1.00 97.38 188 ALA A C 1
ATOM 1402 O O . ALA A 1 188 ? -4.386 6.012 10.009 1.00 97.38 188 ALA A O 1
ATOM 1403 N N . GLY A 1 189 ? -3.426 5.739 12.012 1.00 96.25 189 GLY A N 1
ATOM 1404 C CA . GLY A 1 189 ? -2.079 5.473 11.487 1.00 96.25 189 GLY A CA 1
ATOM 1405 C C . GLY A 1 189 ? -1.977 4.193 10.643 1.00 96.25 189 GLY A C 1
ATOM 1406 O O . GLY A 1 189 ? -1.080 4.053 9.808 1.00 96.25 189 GLY A O 1
ATOM 1407 N N . ARG A 1 190 ? -2.923 3.262 10.808 1.00 96.31 190 ARG A N 1
ATOM 1408 C CA . ARG A 1 190 ? -3.079 2.070 9.964 1.00 96.31 190 ARG A CA 1
ATOM 1409 C C . ARG A 1 190 ? -3.900 2.307 8.695 1.00 96.31 190 ARG A C 1
ATOM 1411 O O . ARG A 1 190 ? -3.937 1.412 7.853 1.00 96.31 190 ARG A O 1
ATOM 1418 N N . GLY A 1 191 ? -4.479 3.495 8.525 1.00 96.88 191 GLY A N 1
ATOM 1419 C CA . GLY A 1 191 ? -5.229 3.896 7.335 1.00 96.88 191 GLY A CA 1
ATOM 1420 C C . GLY A 1 191 ? -6.727 3.626 7.387 1.00 96.88 191 GLY A C 1
ATOM 1421 O O . GLY A 1 191 ? -7.360 3.673 6.338 1.00 96.88 191 GLY A O 1
ATOM 1422 N N . PHE A 1 192 ? -7.291 3.325 8.559 1.00 97.69 192 PHE A N 1
ATOM 1423 C CA . PHE A 1 192 ? -8.741 3.192 8.708 1.00 97.69 192 PHE A CA 1
ATOM 1424 C C . PHE A 1 192 ? -9.415 4.568 8.692 1.00 97.69 192 PHE A C 1
ATOM 1426 O O . PHE A 1 192 ? -8.900 5.532 9.269 1.00 97.69 192 PHE A O 1
ATOM 1433 N N . ALA A 1 193 ? -10.569 4.664 8.032 1.00 96.44 193 ALA A N 1
ATOM 1434 C CA . ALA A 1 193 ? -11.341 5.898 7.969 1.00 96.44 193 ALA A CA 1
ATOM 1435 C C . ALA A 1 193 ? -11.943 6.275 9.338 1.00 96.44 193 ALA A C 1
ATOM 1437 O O . ALA A 1 193 ? -12.191 5.427 10.198 1.00 96.44 193 ALA A O 1
ATOM 1438 N N . ALA A 1 194 ? -12.159 7.573 9.568 1.00 96.62 194 ALA A N 1
ATOM 1439 C CA . ALA A 1 194 ? -12.590 8.077 10.872 1.00 96.62 194 ALA A CA 1
ATOM 1440 C C . ALA A 1 194 ? -13.987 7.569 11.270 1.00 96.62 194 ALA A C 1
ATOM 1442 O O . ALA A 1 194 ? -14.235 7.303 12.445 1.00 96.62 194 ALA A O 1
ATOM 1443 N N . ASP A 1 195 ? -14.893 7.423 10.306 1.00 97.19 195 ASP A N 1
ATOM 1444 C CA . ASP A 1 195 ? -16.215 6.829 10.494 1.00 97.19 195 ASP A CA 1
ATOM 1445 C C . ASP A 1 195 ? -16.118 5.345 10.873 1.00 97.19 195 ASP A C 1
ATOM 1447 O O . ASP A 1 195 ? -16.744 4.937 11.852 1.00 97.19 195 ASP A O 1
ATOM 1451 N N . VAL A 1 196 ? -15.263 4.567 10.198 1.00 97.62 196 VAL A N 1
ATOM 1452 C CA . VAL A 1 196 ? -15.014 3.155 10.522 1.00 97.62 196 VAL A CA 1
ATOM 1453 C C . VAL A 1 196 ? -14.457 3.015 11.934 1.00 97.62 196 VAL A C 1
ATOM 1455 O O . VAL A 1 196 ? -14.906 2.156 12.691 1.00 97.62 196 VAL A O 1
ATOM 1458 N N . ILE A 1 197 ? -13.531 3.888 12.338 1.00 97.75 197 ILE A N 1
ATOM 1459 C CA . ILE A 1 197 ? -12.974 3.901 13.698 1.00 97.75 197 ILE A CA 1
ATOM 1460 C C . ILE A 1 197 ? -14.074 4.173 14.734 1.00 97.75 197 ILE A C 1
ATOM 1462 O O . ILE A 1 197 ? -14.167 3.454 15.730 1.00 97.75 197 ILE A O 1
ATOM 1466 N N . ARG A 1 198 ? -14.934 5.177 14.507 1.00 97.12 198 ARG A N 1
ATOM 1467 C CA . ARG A 1 198 ? -16.058 5.478 15.413 1.00 97.12 198 ARG A CA 1
ATOM 1468 C C . ARG A 1 198 ? -17.038 4.308 15.506 1.00 97.12 198 ARG A C 1
ATOM 1470 O O . ARG A 1 198 ? -17.413 3.922 16.611 1.00 97.12 198 ARG A O 1
ATOM 1477 N N . ARG A 1 199 ? -17.408 3.718 14.365 1.00 97.69 199 ARG A N 1
ATOM 1478 C CA . ARG A 1 199 ? -18.295 2.546 14.289 1.00 97.69 199 ARG A CA 1
ATOM 1479 C C . ARG A 1 199 ? -17.693 1.335 14.997 1.00 97.69 199 ARG A C 1
ATOM 1481 O O . ARG A 1 199 ? -18.395 0.691 15.762 1.00 97.69 199 ARG A O 1
ATOM 1488 N N . SER A 1 200 ? -16.396 1.082 14.825 1.00 97.38 200 SER A N 1
ATOM 1489 C CA . SER A 1 200 ? -15.675 -0.007 15.504 1.00 97.38 200 SER A CA 1
ATOM 1490 C C . SER A 1 200 ? -15.722 0.142 17.025 1.00 97.38 200 SER A C 1
ATOM 1492 O O . SER A 1 200 ? -15.953 -0.831 17.738 1.00 97.38 200 SER A O 1
ATOM 1494 N N . ALA A 1 201 ? -15.529 1.363 17.534 1.00 96.06 201 ALA A N 1
ATOM 1495 C CA . ALA A 1 201 ? -15.605 1.628 18.967 1.00 96.06 201 ALA A CA 1
ATOM 1496 C C . ALA A 1 201 ? -17.026 1.412 19.515 1.00 96.06 201 ALA A C 1
ATOM 1498 O O . ALA A 1 201 ? -17.190 0.759 20.544 1.00 96.06 201 ALA A O 1
ATOM 1499 N N . ALA A 1 202 ? -18.045 1.919 18.815 1.00 96.25 202 ALA A N 1
ATOM 1500 C CA . ALA A 1 202 ? -19.445 1.728 19.194 1.00 96.25 202 ALA A CA 1
ATOM 1501 C C . ALA A 1 202 ? -19.846 0.243 19.172 1.00 96.25 202 ALA A C 1
ATOM 1503 O O . ALA A 1 202 ? -20.485 -0.243 20.102 1.00 96.25 202 ALA A O 1
ATOM 1504 N N . GLU A 1 203 ? -19.413 -0.488 18.146 1.00 96.81 203 GLU A N 1
ATOM 1505 C CA . GLU A 1 203 ? -19.630 -1.926 17.989 1.00 96.81 203 GLU A CA 1
ATOM 1506 C C . GLU A 1 203 ? -19.026 -2.723 19.150 1.00 96.81 203 GLU A C 1
ATOM 1508 O O . GLU A 1 203 ? -19.705 -3.535 19.772 1.00 96.81 203 GLU A O 1
ATOM 1513 N N . LEU A 1 204 ? -17.766 -2.452 19.495 1.00 95.38 204 LEU A N 1
ATOM 1514 C CA . LEU A 1 204 ? -17.087 -3.106 20.614 1.00 95.38 204 LEU A CA 1
ATOM 1515 C C . LEU A 1 204 ? -17.749 -2.817 21.960 1.00 95.38 204 LEU A C 1
ATOM 1517 O O . LEU A 1 204 ? -17.863 -3.711 22.794 1.00 95.38 204 LEU A O 1
ATOM 1521 N N . GLN A 1 205 ? -18.197 -1.581 22.175 1.00 94.12 205 GLN A N 1
ATOM 1522 C CA . GLN A 1 205 ? -18.922 -1.210 23.388 1.00 94.12 205 GLN A CA 1
ATOM 1523 C C . GLN A 1 205 ? -20.286 -1.890 23.472 1.00 94.12 205 GLN A C 1
ATOM 1525 O O . GLN A 1 205 ? -20.689 -2.283 24.562 1.00 94.12 205 GLN A O 1
ATOM 1530 N N . ARG A 1 206 ? -20.990 -2.043 22.344 1.00 95.06 206 ARG A N 1
ATOM 1531 C CA . ARG A 1 206 ? -22.265 -2.763 22.302 1.00 95.06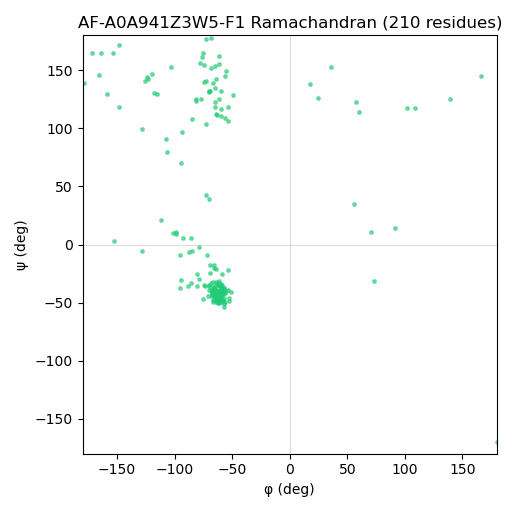 206 ARG A CA 1
ATOM 1532 C C . ARG A 1 206 ? -22.069 -4.238 22.654 1.00 95.06 206 ARG A C 1
ATOM 1534 O O . ARG A 1 206 ? -22.705 -4.713 23.586 1.00 95.06 206 ARG A O 1
ATOM 1541 N N . ARG A 1 207 ? -21.103 -4.910 22.015 1.00 94.19 207 ARG A N 1
ATOM 1542 C CA . ARG A 1 207 ? -20.757 -6.313 22.313 1.00 94.19 207 ARG A CA 1
ATOM 1543 C C . ARG A 1 207 ? -20.376 -6.531 23.779 1.00 94.19 207 ARG A C 1
ATOM 1545 O O . ARG A 1 207 ? -20.744 -7.542 24.358 1.00 94.19 207 ARG A O 1
ATOM 1552 N N . ALA A 1 208 ? -19.670 -5.579 24.389 1.00 90.81 208 ALA A N 1
ATOM 1553 C CA . ALA A 1 208 ? -19.300 -5.653 25.803 1.00 90.81 208 ALA A CA 1
ATOM 1554 C C . ALA A 1 208 ? -20.494 -5.512 26.767 1.00 90.81 208 ALA A C 1
ATOM 1556 O O . ALA A 1 208 ? -20.399 -5.972 27.897 1.00 90.81 208 ALA A O 1
ATOM 1557 N N . ARG A 1 209 ? -21.595 -4.871 26.345 1.00 91.69 209 ARG A N 1
ATOM 1558 C CA . ARG A 1 209 ? -22.836 -4.758 27.135 1.00 91.69 209 ARG A CA 1
ATOM 1559 C C . ARG A 1 209 ? -23.756 -5.963 26.961 1.00 91.69 209 ARG A C 1
ATOM 1561 O O . ARG A 1 209 ? -24.482 -6.289 27.882 1.00 91.69 209 ARG A O 1
ATOM 1568 N N . GLU A 1 210 ? -23.760 -6.562 25.772 1.00 89.75 210 GLU A N 1
ATOM 1569 C CA . GLU A 1 210 ? -24.598 -7.723 25.437 1.00 89.75 210 GLU A CA 1
ATOM 1570 C C . GLU A 1 210 ? -24.000 -9.047 25.941 1.00 89.75 210 GLU A C 1
ATOM 1572 O O . GLU A 1 210 ? -24.731 -10.011 26.139 1.00 89.75 210 GLU A O 1
ATOM 1577 N N . GLY A 1 211 ? -22.675 -9.110 26.110 1.00 75.12 211 GLY A N 1
ATOM 1578 C CA . GLY A 1 211 ? -21.949 -10.309 26.543 1.00 75.12 211 GLY A CA 1
ATOM 1579 C C . GLY A 1 211 ? -21.539 -10.337 28.019 1.00 75.12 211 GLY A C 1
ATOM 1580 O O . GLY A 1 211 ? -20.714 -11.17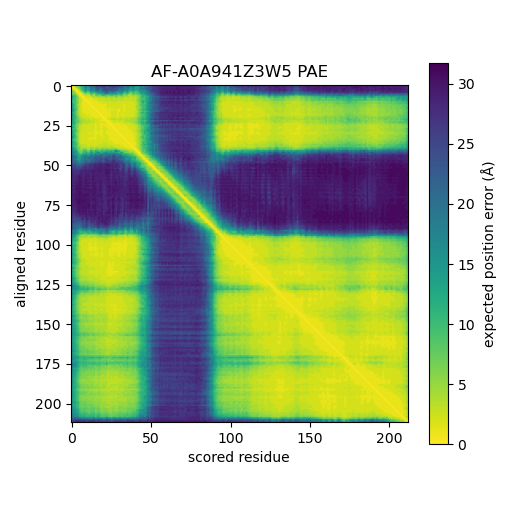9 28.373 1.00 75.12 211 GLY A O 1
ATOM 1581 N N . GLY A 1 212 ? -22.034 -9.407 28.839 1.00 52.25 212 GLY A N 1
ATOM 1582 C CA . GLY A 1 212 ? -21.836 -9.370 30.294 1.00 52.25 212 GLY A CA 1
ATOM 1583 C C . GLY A 1 212 ? -23.143 -9.624 31.022 1.00 52.25 212 GLY A C 1
ATOM 1584 O O . GLY A 1 212 ? -23.080 -10.258 32.095 1.00 52.25 212 GLY A O 1
#

Radius of gyration: 30.05 Å; Cα contacts (8 Å, |Δi|>4): 146; chains: 1; bounding box: 58×78×70 Å

Sequence (212 aa):
MKPSGGLSRLQLQARALRWLAQREHSRHELRAKLLRAAAAAAPIAACAHVPAEAEADADADADADAADAEDAADDAAAGRAGSPVGPAEDAQPDADAAAVDALLDRLQAEGLLSDERFVQSRLRVRAGGAGLRRIEAELARHALELPAHDRQALQAGELERAIALWQRRFGGVAAEPKLRARQMRFLAGRGFAADVIRRSAAELQRRAREGG

pLDDT: mean 79.35, std 25.22, range [26.88, 98.06]

Secondary structure (DSSP, 8-state):
-PPPSS--HHHHHHHHHHHHTTS---HHHHHHHHHHHHHTTS-GGGG-----------------------------------------S--HHHHHHHHHHHHHHHHHHTTS--HHHHHHHHHHHHTTT--HHHHHHHHHTTT-PPPHHHHHHHHHTHHHHHHHHHHHHHSS--SSHHHHHHHHHHHHHTT--HHHHHHHHHHHHHHHHH--